Protein 3RCM (pdb70)

Organism: Pseudomonas putida (strain ATCC 47054 / DSM 6125 / CFBP 8728 / NCIMB 11950 / KT2440) (NCBI:txid160488)

Sequence (276 aa):
QLIDIGVNLTNSSFHDQQAAIVERALEAGVTQLLTGTSLAVSEQALELCQQLDASGAHLFATAGVHPHDAKAWDTDSERQLRLLLSEPRVRAVGECGLDFNRDFSPRPLQEKALEAQLTLAAQLRLPVFLHERDASERLLAILKDYRDHLTGAVVHCFTGEREALFAYLDLDLHIGITGWICDERRGTHLHPLVGNIPEGRLLESDAPYLLPRSLRPKPKSGRNEPAFLPEVLREVALHRGESAEHTAAHTTATARDFFQLPAENHHHWSHPQFEK

Radius of gyration: 17.54 Å; Cα contacts (8 Å, |Δi|>4): 552; chains: 1; bounding box: 49×43×41 Å

InterPro domains:
  IPR001130 3'-5' ssDNA/RNA exonuclease TatD-like [PF01026] (4-263)
  IPR001130 3'-5' ssDNA/RNA exonuclease TatD-like [PIRSF005902] (1-264)
  IPR001130 3'-5' ssDNA/RNA exonuclease TatD-like [cd01310] (3-248)
  IPR018228 Deoxyribonuclease, TatD-related, conserved site [PS01090] (129-139)
  IPR032466 Metal-dependent hydrolase [SSF51556] (3-264)
  IPR050891 TatD-type Metallo-dependent Hydrolase [PTHR10060] (2-262)

Nearest PDB structures (foldseek):
  3rcm-assembly1_A  TM=1.004E+00  e=3.434E-54  Pseudomonas putida KT2440
  1xwy-assembly1_A  TM=9.661E-01  e=1.838E-31  Escherichia coli
  1j6o-assembly1_A  TM=9.302E-01  e=8.709E-22  Thermotoga maritima
  2gzx-assembly2_B  TM=9.259E-01  e=1.975E-21  Staphylococcus aureus subsp. aureus MW2
  1yix-assembly2_B  TM=9.088E-01  e=1.116E-19  Escherichia coli K-12

B-factor: mean 18.73, std 10.63, range [5.98, 75.02]

Secondary structure (DSSP, 8-state):
-B--S-B-TT-GGGTT-HHHHHHHHHHTTB---BPP-SHHHHHHHHHHHHHH-TTSSS--EEE---GGGGGG--TTHHHHHHHHHTSTTEEEEEEEEEETTT-SS-HHHHHHHHHHHHHHHHHHT--EEEEEES-HHHHHHHHHTTGGG-S-EEE-S----HHHHHHHHHTT-EE---GGGG-TTT-GGGHHHHTTSPTT------TTS---TT-SSPPTT----GGGHHHHHHHHHHHHTS-HHHHHHHHHHHHHHHTTPPPP---STT--TT--

Foldseek 3Di:
DFEAAEECLVDCLCVPLSLLLQVLLVVLPNQAEHEAAALVSQVVQVVVCVVRPVVLAHYAYAHAHALLRLQVDDDCNLVSRLVSCPPPRHQEHDPAEDAPPPCSDPRVSSLVRRLSSLVSQLVVQGEYEYEDHPCLPVRLVSCVVRLVRHPAYEHAQDQDADVSVVSCVVSVHAYEHELCCLDPPRNVRCLLPLLVHDQLRYYHHNWQPNANPPDPPQQPSSGDGSSSRLVVLVSSCVSNVHDSVVSRVRNRVSVCVNRVHDDDDDDDVSDDPNDD

Solvent-accessible surface area: 12052 Å² total

CATH classification: 3.20.20.140

Structure (mmCIF, N/CA/C/O backbone):
data_3RCM
#
_entry.id   3RCM
#
_cell.length_a   51.007
_cell.length_b   62.643
_cell.length_c   88.570
_cell.angle_alpha   90.00
_cell.angle_beta   90.00
_cell.angle_gamma   90.00
#
_symmetry.space_group_name_H-M   'P 21 21 21'
#
loop_
_entity.id
_entity.type
_entity.pdbx_description
1 polymer 'TatD family hydrolase'
2 non-polymer 'ZINC ION'
3 non-polymer 'CITRIC ACID'
4 non-polymer 'ACETATE ION'
5 water water
#
loop_
_atom_site.group_PDB
_atom_site.id
_atom_site.type_symbol
_atom_site.label_atom_id
_atom_site.label_alt_id
_atom_site.label_comp_id
_atom_site.label_asym_id
_atom_site.label_entity_id
_atom_site.label_seq_id
_atom_site.pdbx_PDB_ins_code
_atom_site.Cartn_x
_atom_site.Cartn_y
_atom_site.Cartn_z
_atom_site.occupancy
_atom_site.B_iso_or_equiv
_atom_site.auth_seq_id
_atom_site.auth_comp_id
_atom_site.auth_asym_id
_atom_site.auth_atom_id
_atom_site.pdbx_PDB_model_num
ATOM 9 N N . GLN A 1 2 ? 24.522 25.286 53.182 1.00 26.41 2 GLN A N 1
ATOM 10 C CA . GLN A 1 2 ? 24.033 26.625 52.925 1.00 22.82 2 GLN A CA 1
ATOM 11 C C . GLN A 1 2 ? 23.362 27.231 54.143 1.00 18.31 2 GLN A C 1
ATOM 12 O O . GLN A 1 2 ? 22.705 26.555 54.924 1.00 16.42 2 GLN A O 1
ATOM 18 N N . LEU A 1 3 ? 23.521 28.535 54.249 1.00 14.22 3 LEU A N 1
ATOM 19 C CA . LEU A 1 3 ? 22.984 29.319 55.322 1.00 11.93 3 LEU A CA 1
ATOM 20 C C . LEU A 1 3 ? 22.310 30.475 54.664 1.00 9.72 3 LEU A C 1
ATOM 21 O O . LEU A 1 3 ? 22.649 30.851 53.541 1.00 10.35 3 LEU A O 1
ATOM 26 N N . ILE A 1 4 ? 21.371 31.065 55.385 1.00 9.04 4 ILE A N 1
ATOM 27 C CA . ILE A 1 4 ? 20.704 32.275 54.935 1.00 8.38 4 ILE A CA 1
ATOM 28 C C . ILE A 1 4 ? 20.806 33.251 56.106 1.00 9.39 4 ILE A C 1
ATOM 29 O O . ILE A 1 4 ? 20.560 32.875 57.262 1.00 8.26 4 ILE A O 1
ATOM 34 N N . ASP A 1 5 ? 21.306 34.451 55.815 1.00 10.22 5 ASP A N 1
ATOM 35 C CA . ASP A 1 5 ? 21.482 35.470 56.826 1.00 11.22 5 ASP A CA 1
ATOM 36 C C . ASP A 1 5 ? 20.250 36.388 56.719 1.00 10.99 5 ASP A C 1
ATOM 37 O O . ASP A 1 5 ? 20.087 37.108 55.727 1.00 11.36 5 ASP A O 1
ATOM 42 N N . ILE A 1 6 ? 19.347 36.305 57.689 1.00 8.88 6 ILE A N 1
ATOM 43 C CA . ILE A 1 6 ? 18.081 37.040 57.591 1.00 9.27 6 ILE A CA 1
ATOM 44 C C . ILE A 1 6 ? 18.156 38.534 57.951 1.00 10.39 6 ILE A C 1
ATOM 45 O O . ILE A 1 6 ? 17.168 39.250 57.858 1.00 8.56 6 ILE A O 1
ATOM 50 N N . GLY A 1 7 ? 19.330 39.017 58.316 1.00 10.09 7 GLY A N 1
ATOM 51 C CA . GLY A 1 7 ? 19.414 40.447 58.616 1.00 11.64 7 GLY A CA 1
ATOM 52 C C . GLY A 1 7 ? 20.819 40.970 58.487 1.00 10.88 7 GLY A C 1
ATOM 53 O O . GLY A 1 7 ? 21.635 40.771 59.377 1.00 13.97 7 GLY A O 1
ATOM 54 N N . VAL A 1 8 ? 21.101 41.585 57.353 1.00 10.27 8 VAL A N 1
ATOM 55 C CA . VAL A 1 8 ? 22.388 42.222 57.069 1.00 9.53 8 VAL A CA 1
ATOM 56 C C . VAL A 1 8 ? 22.190 43.696 56.848 1.00 9.23 8 VAL A C 1
ATOM 57 O O . VAL A 1 8 ? 21.386 44.099 55.985 1.00 10.22 8 VAL A O 1
ATOM 61 N N . ASN A 1 9 ? 22.861 44.522 57.646 1.00 7.33 9 ASN A N 1
ATOM 62 C CA . ASN A 1 9 ? 22.759 45.973 57.427 1.00 8.62 9 ASN A CA 1
ATOM 63 C C . ASN A 1 9 ? 23.818 46.429 56.443 1.00 9.09 9 ASN A C 1
ATOM 64 O O . ASN A 1 9 ? 24.698 47.253 56.760 1.00 6.82 9 ASN A O 1
ATOM 69 N N . LEU A 1 10 ? 23.649 45.968 55.216 1.00 8.85 10 LEU A N 1
ATOM 70 C CA . LEU A 1 10 ? 24.708 46.026 54.213 1.00 10.10 10 LEU A CA 1
ATOM 71 C C . LEU A 1 10 ? 24.910 47.450 53.642 1.00 10.40 10 LEU A C 1
ATOM 72 O O . LEU A 1 10 ? 25.988 47.769 53.133 1.00 10.58 10 LEU A O 1
ATOM 77 N N . THR A 1 11 ? 23.921 48.328 53.820 1.00 7.53 11 THR A N 1
ATOM 78 C CA . THR A 1 11 ? 24.062 49.712 53.418 1.00 10.69 11 THR A CA 1
ATOM 79 C C . THR A 1 11 ? 24.877 50.527 54.430 1.00 10.98 11 THR A C 1
ATOM 80 O O . THR A 1 11 ? 25.099 51.717 54.224 1.00 9.79 11 THR A O 1
ATOM 84 N N . ASN A 1 12 ? 25.214 49.943 55.579 1.00 9.30 12 ASN A N 1
ATOM 85 C CA . ASN A 1 12 ? 25.968 50.704 56.585 1.00 10.30 12 ASN A CA 1
ATOM 86 C C . ASN A 1 12 ? 27.223 51.423 56.043 1.00 9.69 12 ASN A C 1
ATOM 87 O O . ASN A 1 12 ? 28.069 50.813 55.370 1.00 10.06 12 ASN A O 1
ATOM 92 N N . SER A 1 13 ? 27.403 52.677 56.438 1.00 9.90 13 SER A N 1
ATOM 93 C CA . SER A 1 13 ? 28.537 53.511 55.968 1.00 11.33 13 SER A CA 1
ATOM 94 C C . SER A 1 13 ? 29.831 52.862 56.351 1.00 11.38 13 SER A C 1
ATOM 95 O O . SER A 1 13 ? 30.847 53.032 55.669 1.00 12.19 13 SER A O 1
ATOM 98 N N . SER A 1 14 ? 29.795 52.090 57.425 1.00 11.03 14 SER A N 1
ATOM 99 C CA . SER A 1 14 ? 31.036 51.559 57.965 1.00 13.61 14 SER A CA 1
ATOM 100 C C . SER A 1 14 ? 31.679 50.551 57.021 1.00 15.00 14 SER A C 1
ATOM 101 O O . SER A 1 14 ? 32.882 50.304 57.127 1.00 16.63 14 SER A O 1
ATOM 104 N N . PHE A 1 15 ? 30.906 50.039 56.051 1.00 15.07 15 PHE A N 1
ATOM 105 C CA . PHE A 1 15 ? 31.444 49.133 55.041 1.00 14.02 15 PHE A CA 1
ATOM 106 C C . PHE A 1 15 ? 32.218 49.827 53.915 1.00 17.67 15 PHE A C 1
ATOM 107 O O . PHE A 1 15 ? 32.866 49.168 53.083 1.00 17.43 15 PHE A O 1
ATOM 115 N N . HIS A 1 16 ? 32.137 51.152 53.912 1.00 19.74 16 HIS A N 1
ATOM 116 C CA . HIS A 1 16 ? 32.776 52.017 52.926 1.00 21.92 16 HIS A CA 1
ATOM 117 C C . HIS A 1 16 ? 32.768 51.529 51.509 1.00 21.91 16 HIS A C 1
ATOM 118 O O . HIS A 1 16 ? 33.823 51.415 50.864 1.00 20.88 16 HIS A O 1
ATOM 125 N N . ASP A 1 17 ? 31.553 51.230 51.048 1.00 21.55 17 ASP A N 1
ATOM 126 C CA . ASP A 1 17 ? 31.277 50.865 49.658 1.00 22.05 17 ASP A CA 1
ATOM 127 C C . ASP A 1 17 ? 31.900 49.559 49.213 1.00 19.91 17 ASP A C 1
ATOM 128 O O . ASP A 1 17 ? 32.008 49.303 48.019 1.00 19.44 17 ASP A O 1
ATOM 133 N N . GLN A 1 18 ? 32.308 48.731 50.166 1.00 18.29 18 GLN A N 1
ATOM 134 C CA . GLN A 1 18 ? 32.909 47.449 49.841 1.00 17.57 18 GLN A CA 1
ATOM 135 C C . GLN A 1 18 ? 31.881 46.308 49.858 1.00 14.96 18 GLN A C 1
ATOM 136 O O . GLN A 1 18 ? 32.253 45.166 50.056 1.00 11.11 18 GLN A O 1
ATOM 142 N N . GLN A 1 19 ? 30.629 46.595 49.498 1.00 12.68 19 GLN A N 1
ATOM 143 C CA . GLN A 1 19 ? 29.563 45.599 49.642 1.00 12.33 19 GLN A CA 1
ATOM 144 C C . GLN A 1 19 ? 29.796 44.430 48.717 1.00 11.97 19 GLN A C 1
ATOM 145 O O . GLN A 1 19 ? 29.501 43.281 49.046 1.00 10.69 19 GLN A O 1
ATOM 151 N N . ALA A 1 20 ? 30.402 44.709 47.570 1.00 13.51 20 ALA A N 1
ATOM 152 C CA . ALA A 1 20 ? 30.587 43.667 46.588 1.00 13.82 20 ALA A CA 1
ATOM 153 C C . ALA A 1 20 ? 31.470 42.565 47.151 1.00 13.76 20 ALA A C 1
ATOM 154 O O . ALA A 1 20 ? 31.155 41.388 47.033 1.00 15.25 20 ALA A O 1
ATOM 156 N N . ALA A 1 21 ? 32.585 42.946 47.761 1.00 14.14 21 ALA A N 1
ATOM 157 C CA . ALA A 1 21 ? 33.502 41.976 48.357 1.00 11.53 21 ALA A CA 1
ATOM 158 C C . ALA A 1 21 ? 32.831 41.230 49.530 1.00 11.39 21 ALA A C 1
ATOM 159 O O . ALA A 1 21 ? 33.051 40.029 49.748 1.00 11.00 21 ALA A O 1
ATOM 161 N N . ILE A 1 22 ? 32.100 41.977 50.347 1.00 10.22 22 ILE A N 1
ATOM 162 C CA . ILE A 1 22 ? 31.380 41.395 51.458 1.00 10.85 22 ILE A CA 1
ATOM 163 C C . ILE A 1 22 ? 30.422 40.292 50.994 1.00 11.00 22 ILE A C 1
ATOM 164 O O . ILE A 1 22 ? 30.413 39.203 51.547 1.00 12.47 22 ILE A O 1
ATOM 169 N N . VAL A 1 23 ? 29.639 40.589 49.964 1.00 11.48 23 VAL A N 1
ATOM 170 C CA . VAL A 1 23 ? 28.773 39.610 49.320 1.00 11.20 23 VAL A CA 1
ATOM 171 C C . VAL A 1 23 ? 29.551 38.429 48.746 1.00 13.16 23 VAL A C 1
ATOM 172 O O . VAL A 1 23 ? 29.187 37.284 48.967 1.00 13.55 23 VAL A O 1
ATOM 176 N N . GLU A 1 24 ? 30.650 38.692 48.042 1.00 14.34 24 GLU A N 1
ATOM 177 C CA . GLU A 1 24 ? 31.475 37.577 47.553 1.00 15.91 24 GLU A CA 1
ATOM 178 C C . GLU A 1 24 ? 32.029 36.657 48.659 1.00 14.51 24 GLU A C 1
ATOM 179 O O . GLU A 1 24 ? 32.022 35.426 48.529 1.00 13.22 24 GLU A O 1
ATOM 185 N N . ARG A 1 25 ? 32.547 37.239 49.728 1.00 12.53 25 ARG A N 1
ATOM 186 C CA . ARG A 1 25 ? 33.024 36.417 50.841 1.00 13.33 25 ARG A CA 1
ATOM 187 C C . ARG A 1 25 ? 31.882 35.598 51.466 1.00 12.07 25 ARG A C 1
ATOM 188 O O . ARG A 1 25 ? 32.082 34.425 51.778 1.00 10.95 25 ARG A O 1
ATOM 196 N N . ALA A 1 26 ? 30.691 36.201 51.625 1.00 12.04 26 ALA A N 1
ATOM 197 C CA . ALA A 1 26 ? 29.506 35.484 52.152 1.00 11.53 26 ALA A CA 1
ATOM 198 C C . ALA A 1 26 ? 29.165 34.251 51.306 1.00 12.72 26 ALA A C 1
ATOM 199 O O . ALA A 1 26 ? 29.034 33.164 51.842 1.00 12.14 26 ALA A O 1
ATOM 201 N N . LEU A 1 27 ? 29.025 34.438 49.985 1.00 14.48 27 LEU A N 1
ATOM 202 C CA . LEU A 1 27 ? 28.666 33.348 49.063 1.00 16.07 27 LEU A CA 1
ATOM 203 C C . LEU A 1 27 ? 29.696 32.245 49.125 1.00 17.18 27 LEU A C 1
ATOM 204 O O . LEU A 1 27 ? 29.335 31.081 49.237 1.00 15.84 27 LEU A O 1
ATOM 209 N N . GLU A 1 28 ? 30.978 32.630 49.109 1.00 18.38 28 GLU A N 1
ATOM 210 C CA . GLU A 1 28 ? 32.076 31.667 49.195 1.00 20.72 28 GLU A CA 1
ATOM 211 C C . GLU A 1 28 ? 32.003 30.872 50.481 1.00 19.66 28 GLU A C 1
ATOM 212 O O . GLU A 1 28 ? 32.355 29.702 50.506 1.00 20.04 28 GLU A O 1
ATOM 218 N N . ALA A 1 29 ? 31.498 31.485 51.547 1.00 17.34 29 ALA A N 1
ATOM 219 C CA . ALA A 1 29 ? 31.392 30.763 52.810 1.00 16.14 29 ALA A CA 1
ATOM 220 C C . ALA A 1 29 ? 30.102 29.947 52.891 1.00 16.84 29 ALA A C 1
ATOM 221 O O . ALA A 1 29 ? 29.819 29.313 53.917 1.00 17.84 29 ALA A O 1
ATOM 223 N N . GLY A 1 30 ? 29.314 29.979 51.817 1.00 15.41 30 GLY A N 1
ATOM 224 C CA . GLY A 1 30 ? 28.054 29.238 51.748 1.00 14.68 30 GLY A CA 1
ATOM 225 C C . GLY A 1 30 ? 26.820 29.933 52.315 1.00 13.51 30 GLY A C 1
ATOM 226 O O . GLY A 1 30 ? 25.784 29.294 52.517 1.00 14.49 30 GLY A O 1
ATOM 227 N N . VAL A 1 31 ? 26.925 31.230 52.596 1.00 11.44 31 VAL A N 1
ATOM 228 C CA . VAL A 1 31 ? 25.745 32.029 52.943 1.00 11.42 31 VAL A CA 1
ATOM 229 C C . VAL A 1 31 ? 25.153 32.513 51.611 1.00 15.37 31 VAL A C 1
ATOM 230 O O . VAL A 1 31 ? 25.602 33.517 51.034 1.00 16.53 31 VAL A O 1
ATOM 234 N N . THR A 1 32 ? 24.183 31.767 51.095 1.00 14.84 32 THR A N 1
ATOM 235 C CA . THR A 1 32 ? 23.848 31.896 49.680 1.00 18.93 32 THR A CA 1
ATOM 236 C C . THR A 1 32 ? 22.732 32.896 49.450 1.00 16.35 32 THR A C 1
ATOM 237 O O . THR A 1 32 ? 22.559 33.390 48.337 1.00 17.60 32 THR A O 1
ATOM 241 N N . GLN A 1 33 ? 21.984 33.201 50.501 1.00 14.62 33 GLN A N 1
ATOM 242 C CA . GLN A 1 33 ? 20.997 34.254 50.405 1.00 13.63 33 GLN A CA 1
ATOM 243 C C . GLN A 1 33 ? 21.057 35.135 51.637 1.00 12.23 33 GLN A C 1
ATOM 244 O O . GLN A 1 33 ? 21.460 34.691 52.719 1.00 11.49 33 GLN A O 1
ATOM 258 N N . LEU A 1 35 ? 19.057 38.725 53.563 1.00 11.00 35 LEU A N 1
ATOM 259 C CA . LEU A 1 35 ? 18.063 39.771 53.627 1.00 11.26 35 LEU A CA 1
ATOM 260 C C . LEU A 1 35 ? 18.742 41.074 54.060 1.00 10.73 35 LEU A C 1
ATOM 261 O O . LEU A 1 35 ? 19.376 41.133 55.123 1.00 12.58 35 LEU A O 1
ATOM 266 N N . LEU A 1 36 ? 18.703 42.076 53.192 1.00 9.04 36 LEU A N 1
ATOM 267 C CA . LEU A 1 36 ? 19.247 43.394 53.542 1.00 10.64 36 LEU A CA 1
ATOM 268 C C . LEU A 1 36 ? 18.210 44.239 54.280 1.00 10.92 36 LEU A C 1
ATOM 269 O O . LEU A 1 36 ? 17.162 44.576 53.736 1.00 11.52 36 LEU A O 1
ATOM 274 N N . THR A 1 37 ? 18.531 44.633 55.499 1.00 11.00 37 THR A N 1
ATOM 275 C CA . THR A 1 37 ? 17.535 45.176 56.409 1.00 11.76 37 THR A CA 1
ATOM 276 C C . THR A 1 37 ? 17.325 46.659 56.109 1.00 11.94 37 THR A C 1
ATOM 277 O O . THR A 1 37 ? 18.294 47.428 56.056 1.00 11.04 37 THR A O 1
ATOM 281 N N . GLY A 1 38 ? 16.069 47.068 55.913 1.00 11.17 38 GLY A N 1
ATOM 282 C CA . GLY A 1 38 ? 15.750 48.504 55.872 1.00 10.93 38 GLY A CA 1
ATOM 283 C C . GLY A 1 38 ? 15.479 49.013 57.264 1.00 11.90 38 GLY A C 1
ATOM 284 O O . GLY A 1 38 ? 14.831 48.339 58.042 1.00 12.01 38 GLY A O 1
ATOM 285 N N . THR A 1 39 ? 15.968 50.200 57.606 1.00 12.42 39 THR A N 1
ATOM 286 C CA . THR A 1 39 ? 15.671 50.752 58.932 1.00 12.93 39 THR A CA 1
ATOM 287 C C . THR A 1 39 ? 14.953 52.111 58.901 1.00 12.68 39 THR A C 1
ATOM 288 O O . THR A 1 39 ? 14.600 52.655 59.950 1.00 12.34 39 THR A O 1
ATOM 292 N N . SER A 1 40 ? 14.860 52.708 57.708 1.00 11.55 40 SER A N 1
ATOM 293 C CA . SER A 1 40 ? 14.121 53.933 57.498 1.00 11.08 40 SER A CA 1
ATOM 294 C C . SER A 1 40 ? 13.704 53.858 56.019 1.00 10.10 40 SER A C 1
ATOM 295 O O . SER A 1 40 ? 14.086 52.935 55.327 1.00 9.06 40 SER A O 1
ATOM 298 N N . LEU A 1 41 ? 12.857 54.777 55.555 1.00 9.79 41 LEU A N 1
ATOM 299 C CA . LEU A 1 41 ? 12.477 54.799 54.155 1.00 10.04 41 LEU A CA 1
ATOM 300 C C . LEU A 1 41 ? 13.716 54.935 53.279 1.00 10.69 41 LEU A C 1
ATOM 301 O O . LEU A 1 41 ? 13.812 54.258 52.282 1.00 10.30 41 LEU A O 1
ATOM 306 N N . ALA A 1 42 ? 14.633 55.840 53.644 1.00 10.67 42 ALA A N 1
ATOM 307 C CA . ALA A 1 42 ? 15.864 56.068 52.870 1.00 11.71 42 ALA A CA 1
ATOM 308 C C . ALA A 1 42 ? 16.762 54.823 52.864 1.00 11.08 42 ALA A C 1
ATOM 309 O O . ALA A 1 42 ? 17.323 54.457 51.833 1.00 9.91 42 ALA A O 1
ATOM 311 N N . VAL A 1 43 ? 16.911 54.175 54.016 1.00 8.95 43 VAL A N 1
ATOM 312 C CA . VAL A 1 43 ? 17.831 53.050 54.075 1.00 9.55 43 VAL A CA 1
ATOM 313 C C . VAL A 1 43 ? 17.169 51.848 53.409 1.00 8.77 43 VAL A C 1
ATOM 314 O O . VAL A 1 43 ? 17.849 51.028 52.802 1.00 9.51 43 VAL A O 1
ATOM 318 N N . SER A 1 44 ? 15.837 51.752 53.491 1.00 8.54 44 SER A N 1
ATOM 319 C CA . SER A 1 44 ? 15.131 50.687 52.747 1.00 7.69 44 SER A CA 1
ATOM 320 C C . SER A 1 44 ? 15.310 50.841 51.246 1.00 8.30 44 SER A C 1
ATOM 321 O O . SER A 1 44 ? 15.534 49.854 50.532 1.00 9.29 44 SER A O 1
ATOM 324 N N . GLU A 1 45 ? 15.170 52.060 50.744 1.00 8.18 45 GLU A N 1
ATOM 325 C CA . GLU A 1 45 ? 15.457 52.338 49.311 1.00 10.89 45 GLU A CA 1
ATOM 326 C C . GLU A 1 45 ? 16.887 51.917 48.925 1.00 10.34 45 GLU A C 1
ATOM 327 O O . GLU A 1 45 ? 17.089 51.289 47.910 1.00 10.86 45 GLU A O 1
ATOM 333 N N . GLN A 1 46 ? 17.875 52.283 49.738 1.00 10.82 46 GLN A N 1
ATOM 334 C CA . GLN A 1 46 ? 19.268 51.956 49.435 1.00 10.95 46 GLN A CA 1
ATOM 335 C C . GLN A 1 46 ? 19.478 50.456 49.476 1.00 10.70 46 GLN A C 1
ATOM 336 O O . GLN A 1 46 ? 20.281 49.930 48.711 1.00 10.52 46 GLN A O 1
ATOM 342 N N . ALA A 1 47 ? 18.803 49.767 50.403 1.00 10.12 47 ALA A N 1
ATOM 343 C CA . ALA A 1 47 ? 18.904 48.288 50.477 1.00 8.59 47 ALA A CA 1
ATOM 344 C C . ALA A 1 47 ? 18.382 47.621 49.201 1.00 8.72 47 ALA A C 1
ATOM 345 O O . ALA A 1 47 ? 18.988 46.698 48.644 1.00 8.85 47 ALA A O 1
ATOM 347 N N . LEU A 1 48 ? 17.236 48.063 48.743 1.00 8.32 48 LEU A N 1
ATOM 348 C CA . LEU A 1 48 ? 16.730 47.612 47.479 1.00 8.38 48 LEU A CA 1
ATOM 349 C C . LEU A 1 48 ? 17.722 47.906 46.336 1.00 11.51 48 LEU A C 1
ATOM 350 O O . LEU A 1 48 ? 18.022 47.020 45.562 1.00 11.16 48 LEU A O 1
ATOM 355 N N . GLU A 1 49 ? 18.180 49.156 46.204 1.00 13.16 49 GLU A N 1
ATOM 356 C CA . GLU A 1 49 ? 19.168 49.537 45.180 1.00 15.56 49 GLU A CA 1
ATOM 357 C C . GLU A 1 49 ? 20.436 48.670 45.206 1.00 14.32 49 GLU A C 1
ATOM 358 O O . GLU A 1 49 ? 20.980 48.294 44.156 1.00 12.62 49 GLU A O 1
ATOM 364 N N . LEU A 1 50 ? 20.867 48.284 46.401 1.00 13.03 50 LEU A N 1
ATOM 365 C CA . LEU A 1 50 ? 21.998 47.357 46.508 1.00 12.00 50 LEU A CA 1
ATOM 366 C C . LEU A 1 50 ? 21.682 45.992 45.954 1.00 12.01 50 LEU A C 1
ATOM 367 O O . LEU A 1 50 ? 22.517 45.402 45.270 1.00 12.13 50 LEU A O 1
ATOM 372 N N . CYS A 1 51 ? 20.517 45.435 46.275 1.00 11.89 51 CYS A N 1
ATOM 373 C CA . CYS A 1 51 ? 20.094 44.163 45.660 1.00 13.56 51 CYS A CA 1
ATOM 374 C C . CYS A 1 51 ? 20.139 44.273 44.138 1.00 15.69 51 CYS A C 1
ATOM 375 O O . CYS A 1 51 ? 20.673 43.402 43.449 1.00 15.83 51 CYS A O 1
ATOM 378 N N . GLN A 1 52 ? 19.547 45.334 43.615 1.00 17.05 52 GLN A N 1
ATOM 379 C CA . GLN A 1 52 ? 19.584 45.561 42.166 1.00 19.87 52 GLN A CA 1
ATOM 380 C C . GLN A 1 52 ? 21.004 45.738 41.596 1.00 19.50 52 GLN A C 1
ATOM 381 O O . GLN A 1 52 ? 21.317 45.180 40.558 1.00 19.72 52 GLN A O 1
ATOM 387 N N . GLN A 1 53 ? 21.861 46.483 42.292 1.00 19.51 53 GLN A N 1
ATOM 388 C CA . GLN A 1 53 ? 23.195 46.799 41.768 1.00 20.62 53 GLN A CA 1
ATOM 389 C C . GLN A 1 53 ? 24.085 45.541 41.740 1.00 20.78 53 GLN A C 1
ATOM 390 O O . GLN A 1 53 ? 24.706 45.222 40.699 1.00 18.98 53 GLN A O 1
ATOM 396 N N . LEU A 1 54 ? 24.006 44.737 42.809 1.00 17.41 54 LEU A N 1
ATOM 397 C CA . LEU A 1 54 ? 24.908 43.584 42.999 1.00 16.65 54 LEU A CA 1
ATOM 398 C C . LEU A 1 54 ? 24.413 42.223 42.496 1.00 16.76 54 LEU A C 1
ATOM 399 O O . LEU A 1 54 ? 25.212 41.326 42.281 1.00 18.35 54 LEU A O 1
ATOM 404 N N . ASP A 1 55 ? 23.109 42.057 42.316 1.00 17.14 55 ASP A N 1
ATOM 405 C CA . ASP A 1 55 ? 22.531 40.744 42.067 1.00 17.97 55 ASP A CA 1
ATOM 406 C C . ASP A 1 55 ? 21.364 40.858 41.077 1.00 19.29 55 ASP A C 1
ATOM 407 O O . ASP A 1 55 ? 20.202 40.850 41.469 1.00 17.31 55 ASP A O 1
ATOM 412 N N . ALA A 1 56 ? 21.682 40.961 39.788 1.00 21.56 56 ALA A N 1
ATOM 413 C CA . ALA A 1 56 ? 20.663 41.132 38.756 1.00 22.84 56 ALA A CA 1
ATOM 414 C C . ALA A 1 56 ? 19.658 39.996 38.680 1.00 24.13 56 ALA A C 1
ATOM 415 O O . ALA A 1 56 ? 18.480 40.246 38.463 1.00 24.18 56 ALA A O 1
ATOM 417 N N . SER A 1 57 ? 20.092 38.757 38.882 1.00 25.13 57 SER A N 1
ATOM 418 C CA . SER A 1 57 ? 19.171 37.634 38.701 1.00 27.82 57 SER A CA 1
ATOM 419 C C . SER A 1 57 ? 18.127 37.489 39.828 1.00 27.63 57 SER A C 1
ATOM 420 O O . SER A 1 57 ? 17.086 36.880 39.636 1.00 28.03 57 SER A O 1
ATOM 423 N N . GLY A 1 58 ? 18.406 38.034 41.003 1.00 26.51 58 GLY A N 1
ATOM 424 C CA . GLY A 1 58 ? 17.469 37.910 42.112 1.00 26.37 58 GLY A CA 1
ATOM 425 C C . GLY A 1 58 ? 17.587 36.567 42.797 1.00 24.96 58 GLY A C 1
ATOM 426 O O . GLY A 1 58 ? 16.649 36.097 43.423 1.00 27.69 58 GLY A O 1
ATOM 427 N N . ALA A 1 59 ? 18.757 35.955 42.713 1.00 23.99 59 ALA A N 1
ATOM 428 C CA . ALA A 1 59 ? 18.981 34.667 43.358 1.00 22.86 59 ALA A CA 1
ATOM 429 C C . ALA A 1 59 ? 19.434 34.798 44.824 1.00 21.58 59 ALA A C 1
ATOM 430 O O . ALA A 1 59 ? 19.162 33.895 45.640 1.00 21.41 59 ALA A O 1
ATOM 432 N N . HIS A 1 60 ? 20.136 35.883 45.150 1.00 17.65 60 HIS A N 1
ATOM 433 C CA . HIS A 1 60 ? 20.876 35.939 46.418 1.00 16.63 60 HIS A CA 1
ATOM 434 C C . HIS A 1 60 ? 20.409 37.041 47.384 1.00 14.67 60 HIS A C 1
ATOM 435 O O . HIS A 1 60 ? 20.389 36.821 48.593 1.00 15.61 60 HIS A O 1
ATOM 442 N N . LEU A 1 61 ? 20.166 38.254 46.873 1.00 11.43 61 LEU A N 1
ATOM 443 C CA . LEU A 1 61 ? 19.965 39.446 47.736 1.00 11.05 61 LEU A CA 1
ATOM 444 C C . LEU A 1 61 ? 18.505 39.874 47.704 1.00 10.99 61 LEU A C 1
ATOM 445 O O . LEU A 1 61 ? 17.936 40.061 46.615 1.00 9.87 61 LEU A O 1
ATOM 450 N N . PHE A 1 62 ? 17.895 39.970 48.882 1.00 9.25 62 PHE A N 1
ATOM 451 C CA . PHE A 1 62 ? 16.543 40.469 48.988 1.00 9.70 62 PHE A CA 1
ATOM 452 C C . PHE A 1 62 ? 16.524 41.539 50.056 1.00 9.80 62 PHE A C 1
ATOM 453 O O . PHE A 1 62 ? 17.526 41.721 50.765 1.00 10.76 62 PHE A O 1
ATOM 461 N N . ALA A 1 63 ? 15.423 42.289 50.147 1.00 8.95 63 ALA A N 1
ATOM 462 C CA . ALA A 1 63 ? 15.369 43.427 51.054 1.00 8.35 63 ALA A CA 1
ATOM 463 C C . ALA A 1 63 ? 14.180 43.348 51.990 1.00 7.99 63 ALA A C 1
ATOM 464 O O . ALA A 1 63 ? 13.246 42.583 51.735 1.00 9.36 63 ALA A O 1
ATOM 466 N N . THR A 1 64 ? 14.230 44.102 53.086 1.00 8.67 64 THR A N 1
ATOM 467 C CA . THR A 1 64 ? 13.026 44.438 53.871 1.00 10.88 64 THR A CA 1
ATOM 468 C C . THR A 1 64 ? 12.835 45.945 53.767 1.00 11.81 64 THR A C 1
ATOM 469 O O . THR A 1 64 ? 13.810 46.699 53.573 1.00 12.21 64 THR A O 1
ATOM 473 N N . ALA A 1 65 ? 11.602 46.410 53.978 1.00 10.45 65 ALA A N 1
ATOM 474 C CA . ALA A 1 65 ? 11.367 47.846 53.994 1.00 10.32 65 ALA A CA 1
ATOM 475 C C . ALA A 1 65 ? 10.576 48.216 55.234 1.00 10.27 65 ALA A C 1
ATOM 476 O O . ALA A 1 65 ? 9.592 47.554 55.585 1.00 10.83 65 ALA A O 1
ATOM 478 N N . GLY A 1 66 ? 11.052 49.219 55.950 1.00 9.05 66 GLY A N 1
ATOM 479 C CA . GLY A 1 66 ? 10.346 49.618 57.154 1.00 8.42 66 GLY A CA 1
ATOM 480 C C . GLY A 1 66 ? 11.087 50.719 57.864 1.00 10.35 66 GLY A C 1
ATOM 481 O O . GLY A 1 66 ? 12.081 51.266 57.336 1.00 10.06 66 GLY A O 1
ATOM 482 N N . VAL A 1 67 ? 10.560 51.088 59.025 1.00 8.18 67 VAL A N 1
ATOM 483 C CA . VAL A 1 67 ? 11.139 52.145 59.839 1.00 8.37 67 VAL A CA 1
ATOM 484 C C . VAL A 1 67 ? 11.375 51.611 61.246 1.00 9.47 67 VAL A C 1
ATOM 485 O O . VAL A 1 67 ? 10.413 51.213 61.950 1.00 7.69 67 VAL A O 1
ATOM 489 N N . HIS A 1 68 ? 12.638 51.681 61.664 1.00 7.92 68 HIS A N 1
ATOM 490 C CA . HIS A 1 68 ? 13.114 51.122 62.929 1.00 9.44 68 HIS A CA 1
ATOM 491 C C . HIS A 1 68 ? 12.588 52.006 64.087 1.00 11.02 68 HIS A C 1
ATOM 492 O O . HIS A 1 68 ? 12.335 53.212 63.916 1.00 12.40 68 HIS A O 1
ATOM 499 N N . PRO A 1 69 ? 12.368 51.417 65.267 1.00 12.04 69 PRO A N 1
ATOM 500 C CA . PRO A 1 69 ? 11.888 52.272 66.370 1.00 12.70 69 PRO A CA 1
ATOM 501 C C . PRO A 1 69 ? 12.822 53.450 66.683 1.00 14.43 69 PRO A C 1
ATOM 502 O O . PRO A 1 69 ? 12.334 54.514 67.088 1.00 14.54 69 PRO A O 1
ATOM 506 N N . HIS A 1 70 ? 14.139 53.295 66.509 1.00 13.97 70 HIS A N 1
ATOM 507 C CA . HIS A 1 70 ? 15.048 54.465 66.753 1.00 15.40 70 HIS A CA 1
ATOM 508 C C . HIS A 1 70 ? 14.625 55.630 65.882 1.00 17.00 70 HIS A C 1
ATOM 509 O O . HIS A 1 70 ? 14.785 56.799 66.253 1.00 17.09 70 HIS A O 1
ATOM 516 N N . ASP A 1 71 ? 14.102 55.302 64.709 1.00 16.84 71 ASP A N 1
ATOM 517 C CA . ASP A 1 71 ? 13.767 56.306 63.715 1.00 18.87 71 ASP A CA 1
ATOM 518 C C . ASP A 1 71 ? 12.266 56.543 63.549 1.00 16.70 71 ASP A C 1
ATOM 519 O O . ASP A 1 71 ? 11.838 57.224 62.614 1.00 17.57 71 ASP A O 1
ATOM 524 N N . ALA A 1 72 ? 11.473 56.006 64.472 1.00 15.48 72 ALA A N 1
ATOM 525 C CA . ALA A 1 72 ? 10.009 56.147 64.444 1.00 15.30 72 ALA A CA 1
ATOM 526 C C . ALA A 1 72 ? 9.590 57.638 64.351 1.00 15.56 72 ALA A C 1
ATOM 527 O O . ALA A 1 72 ? 8.602 57.964 63.700 1.00 16.19 72 ALA A O 1
ATOM 529 N N . LYS A 1 73 ? 10.354 58.527 64.989 1.00 15.35 73 LYS A N 1
ATOM 530 C CA . LYS A 1 73 ? 10.028 59.972 65.026 1.00 16.62 73 LYS A CA 1
ATOM 531 C C . LYS A 1 73 ? 10.021 60.634 63.628 1.00 18.21 73 LYS A C 1
ATOM 532 O O . LYS A 1 73 ? 9.400 61.689 63.427 1.00 18.00 73 LYS A O 1
ATOM 538 N N . ALA A 1 74 ? 10.720 60.025 62.673 1.00 17.65 74 ALA A N 1
ATOM 539 C CA . ALA A 1 74 ? 10.684 60.497 61.293 1.00 19.82 74 ALA A CA 1
ATOM 540 C C . ALA A 1 74 ? 9.438 60.015 60.541 1.00 20.31 74 ALA A C 1
ATOM 541 O O . ALA A 1 74 ? 9.206 60.436 59.405 1.00 21.36 74 ALA A O 1
ATOM 543 N N . TRP A 1 75 ? 8.629 59.157 61.157 1.00 21.05 75 TRP A N 1
ATOM 544 C CA . TRP A 1 75 ? 7.395 58.689 60.495 1.00 23.05 75 TRP A CA 1
ATOM 545 C C . TRP A 1 75 ? 6.480 59.899 60.283 1.00 25.90 75 TRP A C 1
ATOM 546 O O . TRP A 1 75 ? 6.240 60.681 61.207 1.00 27.13 75 TRP A O 1
ATOM 557 N N . ASP A 1 76 ? 6.023 60.101 59.056 1.00 26.56 76 ASP A N 1
ATOM 558 C CA . ASP A 1 76 ? 5.239 61.290 58.762 1.00 27.91 76 ASP A CA 1
ATOM 559 C C . ASP A 1 76 ? 4.051 60.965 57.878 1.00 28.59 76 ASP A C 1
ATOM 560 O O . ASP A 1 76 ? 3.777 59.805 57.547 1.00 26.77 76 ASP A O 1
ATOM 565 N N . THR A 1 77 ? 3.374 62.023 57.460 1.00 29.74 77 THR A N 1
ATOM 566 C CA . THR A 1 77 ? 2.185 61.907 56.654 1.00 30.20 77 THR A CA 1
ATOM 567 C C . THR A 1 77 ? 2.377 61.148 55.300 1.00 29.02 77 THR A C 1
ATOM 568 O O . THR A 1 77 ? 1.507 60.394 54.879 1.00 29.81 77 THR A O 1
ATOM 572 N N . ASP A 1 78 ? 3.549 61.262 54.681 1.00 26.31 78 ASP A N 1
ATOM 573 C CA . ASP A 1 78 ? 3.822 60.539 53.439 1.00 25.37 78 ASP A CA 1
ATOM 574 C C . ASP A 1 78 ? 4.438 59.139 53.618 1.00 22.49 78 ASP A C 1
ATOM 575 O O . ASP A 1 78 ? 4.667 58.437 52.624 1.00 20.53 78 ASP A O 1
ATOM 580 N N . SER A 1 79 ? 4.725 58.747 54.859 1.00 18.00 79 SER A N 1
ATOM 581 C CA . SER A 1 79 ? 5.425 57.490 55.101 1.00 17.61 79 SER A CA 1
ATOM 582 C C . SER A 1 79 ? 4.623 56.255 54.670 1.00 16.80 79 SER A C 1
ATOM 583 O O . SER A 1 79 ? 5.193 55.333 54.050 1.00 14.42 79 SER A O 1
ATOM 586 N N . GLU A 1 80 ? 3.351 56.180 55.075 1.00 15.60 80 GLU A N 1
ATOM 587 C CA . GLU A 1 80 ? 2.540 55.007 54.771 1.00 17.95 80 GLU A CA 1
ATOM 588 C C . GLU A 1 80 ? 2.566 54.821 53.260 1.00 17.01 80 GLU A C 1
ATOM 589 O O . GLU A 1 80 ? 2.784 53.726 52.761 1.00 17.05 80 GLU A O 1
ATOM 595 N N . ARG A 1 81 ? 2.385 55.907 52.524 1.00 15.99 81 ARG A N 1
ATOM 596 C CA . ARG A 1 81 ? 2.202 55.777 51.078 1.00 17.30 81 ARG A CA 1
ATOM 597 C C . ARG A 1 81 ? 3.488 55.302 50.363 1.00 15.52 81 ARG A C 1
ATOM 598 O O . ARG A 1 81 ? 3.456 54.446 49.486 1.00 12.63 81 ARG A O 1
ATOM 606 N N . GLN A 1 82 ? 4.599 55.940 50.696 1.00 13.52 82 GLN A N 1
ATOM 607 C CA . GLN A 1 82 ? 5.894 55.545 50.169 1.00 14.58 82 GLN A CA 1
ATOM 608 C C . GLN A 1 82 ? 6.255 54.117 50.555 1.00 12.55 82 GLN A C 1
ATOM 609 O O . GLN A 1 82 ? 6.865 53.412 49.774 1.00 10.81 82 GLN A O 1
ATOM 615 N N . LEU A 1 83 ? 5.977 53.724 51.798 1.00 10.82 83 LEU A N 1
ATOM 616 C CA . LEU A 1 83 ? 6.350 52.385 52.220 1.00 10.28 83 LEU A CA 1
ATOM 617 C C . LEU A 1 83 ? 5.470 51.331 51.511 1.00 11.16 83 LEU A C 1
ATOM 618 O O . LEU A 1 83 ? 5.949 50.253 51.093 1.00 12.70 83 LEU A O 1
ATOM 623 N N . ARG A 1 84 ? 4.180 51.632 51.352 1.00 10.65 84 ARG A N 1
ATOM 624 C CA . ARG A 1 84 ? 3.315 50.719 50.647 1.00 9.87 84 ARG A CA 1
ATOM 625 C C . ARG A 1 84 ? 3.838 50.424 49.210 1.00 9.69 84 ARG A C 1
ATOM 626 O O . ARG A 1 84 ? 3.894 49.264 48.764 1.00 7.34 84 ARG A O 1
ATOM 634 N N . LEU A 1 85 ? 4.281 51.464 48.522 1.00 8.48 85 LEU A N 1
ATOM 635 C CA . LEU A 1 85 ? 4.913 51.319 47.206 1.00 9.87 85 LEU A CA 1
ATOM 636 C C . LEU A 1 85 ? 6.197 50.481 47.236 1.00 11.56 85 LEU A C 1
ATOM 637 O O . LEU A 1 85 ? 6.395 49.576 46.422 1.00 10.88 85 LEU A O 1
ATOM 642 N N . LEU A 1 86 ? 7.093 50.798 48.166 1.00 12.21 86 LEU A N 1
ATOM 643 C CA . LEU A 1 86 ? 8.348 50.056 48.277 1.00 13.07 86 LEU A CA 1
ATOM 644 C C . LEU A 1 86 ? 8.072 48.601 48.560 1.00 12.36 86 LEU A C 1
ATOM 645 O O . LEU A 1 86 ? 8.726 47.710 48.010 1.00 10.58 86 LEU A O 1
ATOM 650 N N . LEU A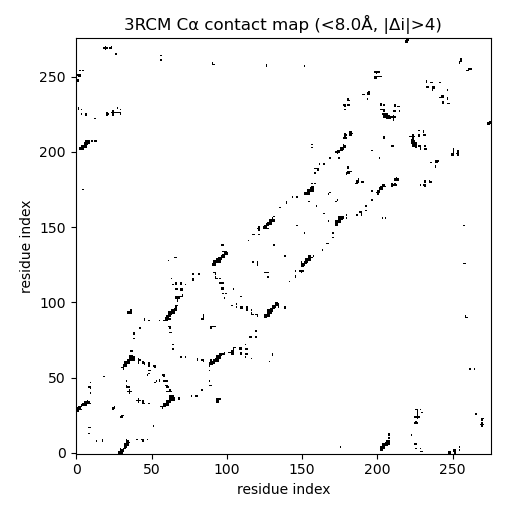 1 87 ? 7.112 48.357 49.452 1.00 12.29 87 LEU A N 1
ATOM 651 C CA . LEU A 1 87 ? 6.818 46.967 49.848 1.00 11.98 87 LEU A CA 1
ATOM 652 C C . LEU A 1 87 ? 6.328 46.122 48.710 1.00 13.62 87 LEU A C 1
ATOM 653 O O . LEU A 1 87 ? 6.443 44.898 48.766 1.00 12.29 87 LEU A O 1
ATOM 658 N N . SER A 1 88 ? 5.761 46.771 47.684 1.00 13.50 88 SER A N 1
ATOM 659 C CA . SER A 1 88 ? 5.189 46.050 46.548 1.00 14.69 88 SER A CA 1
ATOM 660 C C . SER A 1 88 ? 6.273 45.711 45.503 1.00 14.52 88 SER A C 1
ATOM 661 O O . SER A 1 88 ? 6.015 44.970 44.567 1.00 14.32 88 SER A O 1
ATOM 664 N N . GLU A 1 89 ? 7.496 46.209 45.683 1.00 12.71 89 GLU A N 1
ATOM 665 C CA . GLU A 1 89 ? 8.641 45.696 44.910 1.00 13.73 89 GLU A CA 1
ATOM 666 C C . GLU A 1 89 ? 8.880 44.194 45.135 1.00 12.10 89 GLU A C 1
ATOM 667 O O . GLU A 1 89 ? 8.883 43.721 46.288 1.00 12.33 89 GLU A O 1
ATOM 673 N N . PRO A 1 90 ? 9.113 43.428 44.058 1.00 12.76 90 PRO A N 1
ATOM 674 C CA . PRO A 1 90 ? 9.186 41.966 44.282 1.00 13.19 90 PRO A CA 1
ATOM 675 C C . PRO A 1 90 ? 10.389 41.489 45.082 1.00 12.55 90 PRO A C 1
ATOM 676 O O . PRO A 1 90 ? 10.329 40.428 45.689 1.00 12.37 90 PRO A O 1
ATOM 680 N N . ARG A 1 91 ? 11.433 42.302 45.148 1.00 12.24 91 ARG A N 1
ATOM 681 C CA . ARG A 1 91 ? 12.635 41.918 45.866 1.00 14.84 91 ARG A CA 1
ATOM 682 C C . ARG A 1 91 ? 12.486 42.225 47.338 1.00 12.98 91 ARG A C 1
ATOM 683 O O . ARG A 1 91 ? 13.312 41.791 48.145 1.00 14.16 91 ARG A O 1
ATOM 691 N N . VAL A 1 92 ? 11.481 43.039 47.679 1.00 11.71 92 VAL A N 1
ATOM 692 C CA . VAL A 1 92 ? 11.216 43.383 49.055 1.00 9.24 92 VAL A CA 1
ATOM 693 C C . VAL A 1 92 ? 10.322 42.295 49.657 1.00 10.95 92 VAL A C 1
ATOM 694 O O . VAL A 1 92 ? 9.245 42.069 49.156 1.00 10.54 92 VAL A O 1
ATOM 698 N N . ARG A 1 93 ? 10.771 41.622 50.726 1.00 9.58 93 ARG A N 1
ATOM 699 C CA . ARG A 1 93 ? 10.130 40.371 51.192 1.00 9.05 93 ARG A CA 1
ATOM 700 C C . ARG A 1 93 ? 9.493 40.466 52.537 1.00 8.43 93 ARG A C 1
ATOM 701 O O . ARG A 1 93 ? 8.824 39.514 52.985 1.00 8.34 93 ARG A O 1
ATOM 709 N N . ALA A 1 94 ? 9.763 41.556 53.242 1.00 8.25 94 ALA A N 1
ATOM 710 C CA . ALA A 1 94 ? 9.142 41.735 54.552 1.00 7.63 94 ALA A CA 1
ATOM 711 C C . ALA A 1 94 ? 9.031 43.200 54.966 1.00 8.92 94 ALA A C 1
ATOM 712 O O . ALA A 1 94 ? 9.685 44.078 54.413 1.00 9.71 94 ALA A O 1
ATOM 714 N N . VAL A 1 95 ? 8.167 43.446 55.943 1.00 8.03 95 VAL A N 1
ATOM 715 C CA . VAL A 1 95 ? 8.014 44.737 56.561 1.00 8.44 95 VAL A CA 1
ATOM 716 C C . VAL A 1 95 ? 8.925 44.778 57.782 1.00 8.29 95 VAL A C 1
ATOM 717 O O . VAL A 1 95 ? 8.811 43.940 58.704 1.00 9.60 95 VAL A O 1
ATOM 721 N N . GLY A 1 96 ? 9.810 45.761 57.818 1.00 8.19 96 GLY A N 1
ATOM 722 C CA . GLY A 1 96 ? 10.674 45.918 58.976 1.00 8.42 96 GLY A CA 1
ATOM 723 C C . GLY A 1 96 ? 12.004 46.379 58.430 1.00 10.84 96 GLY A C 1
ATOM 724 O O . GLY A 1 96 ? 12.144 46.538 57.217 1.00 9.95 96 GLY A O 1
ATOM 725 N N . GLU A 1 97 ? 12.978 46.600 59.305 1.00 9.20 97 GLU A N 1
ATOM 726 C CA . GLU A 1 97 ? 12.886 46.263 60.715 1.00 8.79 97 GLU A CA 1
ATOM 727 C C . GLU A 1 97 ? 12.037 47.288 61.432 1.00 10.09 97 GLU A C 1
ATOM 728 O O . GLU A 1 97 ? 12.276 48.509 61.298 1.00 9.70 97 GLU A O 1
ATOM 734 N N . CYS A 1 98 ? 11.060 46.809 62.207 1.00 8.95 98 CYS A N 1
ATOM 735 C CA . CYS A 1 98 ? 10.199 47.713 62.941 1.00 9.84 98 CYS A CA 1
ATOM 736 C C . CYS A 1 98 ? 9.987 47.120 64.343 1.00 11.51 98 CYS A C 1
ATOM 737 O O . CYS A 1 98 ? 10.343 45.968 64.580 1.00 12.73 98 CYS A O 1
ATOM 740 N N . GLY A 1 99 ? 9.521 47.915 65.308 1.00 10.79 99 GLY A N 1
ATOM 741 C CA . GLY A 1 99 ? 9.298 47.356 66.625 1.00 9.70 99 GLY A CA 1
ATOM 742 C C . GLY A 1 99 ? 9.422 48.414 67.694 1.00 11.71 99 GLY A C 1
ATOM 743 O O . GLY A 1 99 ? 9.014 49.561 67.480 1.00 10.91 99 GLY A O 1
ATOM 744 N N . LEU A 1 100 ? 10.039 48.046 68.817 1.00 12.09 100 LEU A N 1
ATOM 745 C CA . LEU A 1 100 ? 10.076 48.929 70.007 1.00 11.78 100 LEU A CA 1
ATOM 746 C C . LEU A 1 100 ? 11.449 48.795 70.649 1.00 13.66 100 LEU A C 1
ATOM 747 O O . LEU A 1 100 ? 11.985 47.705 70.738 1.00 12.75 100 LEU A O 1
ATOM 752 N N . ASP A 1 101 ? 12.035 49.922 71.036 1.00 14.38 101 ASP A N 1
ATOM 753 C CA . ASP A 1 101 ? 13.287 49.930 71.776 1.00 15.54 101 ASP A CA 1
ATOM 754 C C . ASP A 1 101 ? 13.166 50.994 72.873 1.00 17.17 101 ASP A C 1
ATOM 755 O O . ASP A 1 101 ? 13.246 52.194 72.608 1.00 16.60 101 ASP A O 1
ATOM 760 N N . PHE A 1 102 ? 12.802 50.522 74.062 1.00 18.35 102 PHE A N 1
ATOM 761 C CA . PHE A 1 102 ? 12.568 51.367 75.216 1.00 20.75 102 PHE A CA 1
ATOM 762 C C . PHE A 1 102 ? 13.836 51.466 76.062 1.00 21.70 102 PHE A C 1
ATOM 763 O O . PHE A 1 102 ? 13.833 52.094 77.118 1.00 22.15 102 PHE A O 1
ATOM 771 N N . ASN A 1 103 ? 14.888 50.775 75.634 1.00 23.66 103 ASN A N 1
ATOM 772 C CA . ASN A 1 103 ? 16.225 50.876 76.250 1.00 25.43 103 ASN A CA 1
ATOM 773 C C . ASN A 1 103 ? 16.900 52.186 75.765 1.00 24.76 103 ASN A C 1
ATOM 774 O O . ASN A 1 103 ? 17.181 53.086 76.556 1.00 26.05 103 ASN A O 1
ATOM 779 N N . ARG A 1 104 ? 17.039 52.333 74.455 1.00 22.85 104 ARG A N 1
ATOM 780 C CA . ARG A 1 104 ? 17.591 53.540 73.870 1.00 21.86 104 ARG A CA 1
ATOM 781 C C . ARG A 1 104 ? 16.641 54.748 73.950 1.00 21.46 104 ARG A C 1
ATOM 782 O O . ARG A 1 104 ? 17.075 55.871 74.227 1.00 19.49 104 ARG A O 1
ATOM 790 N N . ASP A 1 105 ? 15.359 54.530 73.656 1.00 20.72 105 ASP A N 1
ATOM 791 C CA . ASP A 1 105 ? 14.398 55.629 73.638 1.00 20.30 105 ASP A CA 1
ATOM 792 C C . ASP A 1 105 ? 14.876 56.732 72.676 1.00 20.09 105 ASP A C 1
ATOM 793 O O . ASP A 1 105 ? 14.819 57.922 73.025 1.00 17.89 105 ASP A O 1
ATOM 798 N N . PHE A 1 106 ? 15.393 56.357 71.500 1.00 18.56 106 PHE A N 1
ATOM 799 C CA . PHE A 1 106 ? 15.860 57.367 70.530 1.00 18.04 106 PHE A CA 1
ATOM 800 C C . PHE A 1 106 ? 14.692 58.082 69.811 1.00 17.42 106 PHE A C 1
ATOM 801 O O . PHE A 1 106 ? 14.904 59.078 69.123 1.00 19.90 106 PHE A O 1
ATOM 809 N N . SER A 1 107 ? 13.495 57.497 69.879 1.00 16.83 107 SER A N 1
ATOM 810 C CA . SER A 1 107 ? 12.243 58.189 69.588 1.00 14.67 107 SER A CA 1
ATOM 811 C C . SER A 1 107 ? 11.333 58.088 70.792 1.00 13.35 107 SER A C 1
ATOM 812 O O . SER A 1 107 ? 11.396 57.103 71.514 1.00 13.39 107 SER A O 1
ATOM 815 N N . PRO A 1 108 ? 10.458 59.102 71.003 1.00 15.34 108 PRO A N 1
ATOM 816 C CA . PRO A 1 108 ? 9.480 59.013 72.068 1.00 16.00 108 PRO A CA 1
ATOM 817 C C . PRO A 1 108 ? 8.631 57.742 71.928 1.00 17.45 108 PRO A C 1
ATOM 818 O O . PRO A 1 108 ? 8.331 57.293 70.812 1.00 17.74 108 PRO A O 1
ATOM 822 N N . ARG A 1 109 ? 8.337 57.105 73.049 1.00 16.71 109 ARG A N 1
ATOM 823 C CA . ARG A 1 109 ? 7.541 55.879 73.027 1.00 19.03 109 ARG A CA 1
ATOM 824 C C . ARG A 1 109 ? 6.205 55.901 72.269 1.00 20.04 109 ARG A C 1
ATOM 825 O O . ARG A 1 109 ? 5.918 54.955 71.524 1.00 20.35 109 ARG A O 1
ATOM 833 N N . PRO A 1 110 ? 5.406 56.981 72.421 1.00 19.87 110 PRO A N 1
ATOM 834 C CA . PRO A 1 110 ? 4.143 56.986 71.707 1.00 19.73 110 PRO A CA 1
ATOM 835 C C . PRO A 1 110 ? 4.354 57.009 70.208 1.00 19.89 110 PRO A C 1
ATOM 836 O O . PRO A 1 110 ? 3.521 56.464 69.456 1.00 18.25 110 PRO A O 1
ATOM 840 N N . LEU A 1 111 ? 5.408 57.705 69.767 1.00 17.93 111 LEU A N 1
ATOM 841 C CA . LEU A 1 111 ? 5.752 57.722 68.341 1.00 17.62 111 LEU A CA 1
ATOM 842 C C . LEU A 1 111 ? 6.234 56.347 67.858 1.00 15.59 111 LEU A C 1
ATOM 843 O O . LEU A 1 111 ? 5.935 55.977 66.735 1.00 14.65 111 LEU A O 1
ATOM 848 N N . GLN A 1 112 ? 7.005 55.633 68.682 1.00 14.29 112 GLN A N 1
ATOM 849 C CA . GLN A 1 112 ? 7.358 54.246 68.379 1.00 14.30 112 GLN A CA 1
ATOM 850 C C . GLN A 1 112 ? 6.120 53.377 68.141 1.00 15.09 112 GLN A C 1
ATOM 851 O O . GLN A 1 112 ? 6.060 52.627 67.159 1.00 14.01 112 GLN A O 1
ATOM 857 N N . GLU A 1 113 ? 5.187 53.408 69.087 1.00 15.22 113 GLU A N 1
ATOM 858 C CA . GLU A 1 113 ? 3.953 52.631 68.967 1.00 16.76 113 GLU A CA 1
ATOM 859 C C . GLU A 1 113 ? 3.151 52.962 67.737 1.00 17.03 113 GLU A C 1
ATOM 860 O O . GLU A 1 113 ? 2.675 52.077 67.040 1.00 17.47 113 GLU A O 1
ATOM 866 N N . LYS A 1 114 ? 3.046 54.247 67.448 1.00 17.21 114 LYS A N 1
ATOM 867 C CA . LYS A 1 114 ? 2.340 54.694 66.287 1.00 17.58 114 LYS A CA 1
ATOM 868 C C . LYS A 1 114 ? 2.965 54.140 64.989 1.00 17.13 114 LYS A C 1
ATOM 869 O O . LYS A 1 114 ? 2.253 53.674 64.092 1.00 15.52 114 LYS A O 1
ATOM 875 N N . ALA A 1 115 ? 4.288 54.241 64.865 1.00 14.71 115 ALA A N 1
ATOM 876 C CA . ALA A 1 115 ? 4.963 53.754 63.655 1.00 13.88 115 ALA A CA 1
ATOM 877 C C . ALA A 1 115 ? 4.834 52.230 63.507 1.00 13.56 115 ALA A C 1
ATOM 878 O O . ALA A 1 115 ? 4.622 51.710 62.403 1.00 11.44 115 ALA A O 1
ATOM 880 N N . LEU A 1 116 ? 4.981 51.520 64.625 1.00 12.80 116 LEU A N 1
ATOM 881 C CA . LEU A 1 116 ? 4.807 50.082 64.652 1.00 12.65 116 LEU A CA 1
ATOM 882 C C . LEU A 1 116 ? 3.441 49.640 64.160 1.00 12.68 116 LEU A C 1
ATOM 883 O O . LEU A 1 116 ? 3.335 48.731 63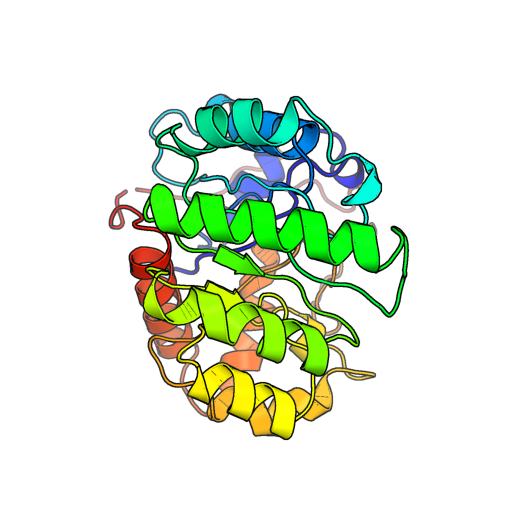.337 1.00 13.26 116 LEU A O 1
ATOM 888 N N . GLU A 1 117 ? 2.400 50.246 64.720 1.00 11.96 117 GLU A N 1
ATOM 889 C CA . GLU A 1 117 ? 1.038 49.922 64.340 1.00 13.79 117 GLU A CA 1
ATOM 890 C C . GLU A 1 117 ? 0.737 50.193 62.897 1.00 11.03 117 GLU A C 1
ATOM 891 O O . GLU A 1 117 ? 0.083 49.401 62.258 1.00 11.22 117 GLU A O 1
ATOM 897 N N . ALA A 1 118 ? 1.256 51.286 62.369 1.00 11.37 118 ALA A N 1
ATOM 898 C CA . ALA A 1 118 ? 1.058 51.567 60.971 1.00 11.60 118 ALA A CA 1
ATOM 899 C C . ALA A 1 118 ? 1.783 50.498 60.097 1.00 11.81 118 ALA A C 1
ATOM 900 O O . ALA A 1 118 ? 1.284 50.093 59.025 1.00 11.70 118 ALA A O 1
ATOM 902 N N . GLN A 1 119 ? 2.921 49.998 60.567 1.00 9.61 119 GLN A N 1
ATOM 903 C CA . GLN A 1 119 ? 3.647 48.991 59.789 1.00 9.82 119 GLN A CA 1
ATOM 904 C C . GLN A 1 119 ? 3.007 47.622 59.887 1.00 8.70 119 GLN A C 1
ATOM 905 O O . GLN A 1 119 ? 2.948 46.864 58.923 1.00 8.54 119 GLN A O 1
ATOM 911 N N . LEU A 1 120 ? 2.541 47.289 61.070 1.00 8.02 120 LEU A N 1
ATOM 912 C CA . LEU A 1 120 ? 1.787 46.033 61.215 1.00 9.31 120 LEU A CA 1
ATOM 913 C C . LEU A 1 120 ? 0.532 46.043 60.363 1.00 9.43 120 LEU A C 1
ATOM 914 O O . LEU A 1 120 ? 0.187 45.021 59.753 1.00 11.15 120 LEU A O 1
ATOM 919 N N . THR A 1 121 ? -0.157 47.191 60.308 1.00 12.12 121 THR A N 1
ATOM 920 C CA . THR A 1 121 ? -1.328 47.351 59.419 1.00 12.24 121 THR A CA 1
ATOM 921 C C . THR A 1 121 ? -0.942 47.119 57.946 1.00 13.80 121 THR A C 1
ATOM 922 O O . THR A 1 121 ? -1.598 46.349 57.238 1.00 14.09 121 THR A O 1
ATOM 926 N N . LEU A 1 122 ? 0.166 47.716 57.493 1.00 11.75 122 LEU A N 1
ATOM 927 C CA . LEU A 1 122 ? 0.640 47.440 56.137 1.00 12.21 122 LEU A CA 1
ATOM 928 C C . LEU A 1 122 ? 0.946 45.954 55.861 1.00 9.60 122 LEU A C 1
ATOM 929 O O . LEU A 1 122 ? 0.601 45.432 54.798 1.00 10.83 122 LEU A O 1
ATOM 934 N N . ALA A 1 123 ? 1.657 45.318 56.787 1.00 7.96 123 ALA A N 1
ATOM 935 C CA . ALA A 1 123 ? 1.984 43.900 56.703 1.00 8.90 123 ALA A CA 1
ATOM 936 C C . ALA A 1 123 ? 0.742 43.027 56.576 1.00 9.03 123 ALA A C 1
ATOM 937 O O . ALA A 1 123 ? 0.692 42.104 55.734 1.00 9.44 123 ALA A O 1
ATOM 939 N N . ALA A 1 124 ? -0.259 43.329 57.388 1.00 9.90 124 ALA A N 1
ATOM 940 C CA . ALA A 1 124 ? -1.520 42.622 57.340 1.00 11.81 124 ALA A CA 1
ATOM 941 C C . ALA A 1 124 ? -2.256 42.795 56.001 1.00 12.40 124 ALA A C 1
ATOM 942 O O . ALA A 1 124 ? -2.665 41.803 55.357 1.00 12.76 124 ALA A O 1
ATOM 944 N N . GLN A 1 125 ? -2.412 44.041 55.565 1.00 11.90 125 GLN A N 1
ATOM 945 C CA . GLN A 1 125 ? -3.065 44.306 54.267 1.00 11.83 125 GLN A CA 1
ATOM 946 C C . GLN A 1 125 ? -2.303 43.778 53.070 1.00 12.13 125 GLN A C 1
ATOM 947 O O . GLN A 1 125 ? -2.907 43.269 52.135 1.00 12.43 125 GLN A O 1
ATOM 953 N N . LEU A 1 126 ? -0.977 43.834 53.107 1.00 11.20 126 LEU A N 1
ATOM 954 C CA . LEU A 1 126 ? -0.206 43.391 51.939 1.00 12.92 126 LEU A CA 1
ATOM 955 C C . LEU A 1 126 ? 0.165 41.898 51.995 1.00 12.89 126 LEU A C 1
ATOM 956 O O . LEU A 1 126 ? 0.766 41.346 51.045 1.00 11.87 126 LEU A O 1
ATOM 961 N N . ARG A 1 127 ? -0.160 41.251 53.115 1.00 11.14 127 ARG A N 1
ATOM 962 C CA . ARG A 1 127 ? 0.172 39.841 53.284 1.00 13.27 127 ARG A CA 1
ATOM 963 C C . ARG A 1 127 ? 1.695 39.613 53.194 1.00 13.23 127 ARG A C 1
ATOM 964 O O . ARG A 1 127 ? 2.165 38.714 52.511 1.00 11.93 127 ARG A O 1
ATOM 972 N N . LEU A 1 128 ? 2.456 40.402 53.961 1.00 12.15 128 LEU A N 1
ATOM 973 C CA . LEU A 1 128 ? 3.902 40.245 54.022 1.00 10.88 128 LEU A CA 1
ATOM 974 C C . LEU A 1 128 ? 4.240 39.989 55.481 1.00 10.23 128 LEU A C 1
ATOM 975 O O . LEU A 1 128 ? 3.572 40.523 56.373 1.00 8.85 128 LEU A O 1
ATOM 980 N N . PRO A 1 129 ? 5.258 39.155 55.734 1.00 9.18 129 PRO A N 1
ATOM 981 C CA . PRO A 1 129 ? 5.655 38.870 57.120 1.00 9.32 129 PRO A CA 1
ATOM 982 C C . PRO A 1 129 ? 6.367 40.063 57.727 1.00 8.91 129 PRO A C 1
ATOM 983 O O . PRO A 1 129 ? 6.804 40.956 56.994 1.00 10.26 129 PRO A O 1
ATOM 987 N N . VAL A 1 130 ? 6.547 40.047 59.043 1.00 9.55 130 VAL A N 1
ATOM 988 C CA . VAL A 1 130 ? 7.079 41.194 59.749 1.00 10.26 130 VAL A CA 1
ATOM 989 C C . VAL A 1 130 ? 8.431 40.881 60.382 1.00 11.37 130 VAL A C 1
ATOM 990 O O . VAL A 1 130 ? 8.611 39.823 60.981 1.00 9.88 130 VAL A O 1
ATOM 994 N N . PHE A 1 131 ? 9.359 41.835 60.299 1.00 10.25 131 PHE A N 1
ATOM 995 C CA . PHE A 1 131 ? 10.708 41.646 60.849 1.00 10.59 131 PHE A CA 1
ATOM 996 C C . PHE A 1 131 ? 10.812 42.570 62.063 1.00 9.96 131 PHE A C 1
ATOM 997 O O . PHE A 1 131 ? 10.872 43.780 61.900 1.00 10.93 131 PHE A O 1
ATOM 1005 N N . LEU A 1 132 ? 10.740 42.018 63.281 1.00 9.42 132 LEU A N 1
ATOM 1006 C CA . LEU A 1 132 ? 10.554 42.842 64.488 1.00 9.56 132 LEU A CA 1
ATOM 1007 C C . LEU A 1 132 ? 11.823 42.994 65.304 1.00 11.13 132 LEU A C 1
ATOM 1008 O O . LEU A 1 132 ? 12.561 42.026 65.480 1.00 11.15 132 LEU A O 1
ATOM 1013 N N . HIS A 1 133 ? 11.986 44.168 65.912 1.00 10.67 133 HIS A N 1
ATOM 1014 C CA . HIS A 1 133 ? 13.092 44.420 66.871 1.00 11.73 133 HIS A CA 1
ATOM 1015 C C . HIS A 1 133 ? 12.403 44.720 68.190 1.00 12.10 133 HIS A C 1
ATOM 1016 O O . HIS A 1 133 ? 11.383 45.392 68.200 1.00 11.06 133 HIS A O 1
ATOM 1023 N N . GLU A 1 134 ? 12.938 44.209 69.294 1.00 13.63 134 GLU A N 1
ATOM 1024 C CA . GLU A 1 134 ? 12.393 44.524 70.593 1.00 14.07 134 GLU A CA 1
ATOM 1025 C C . GLU A 1 134 ? 13.520 44.580 71.612 1.00 14.51 134 GLU A C 1
ATOM 1026 O O . GLU A 1 134 ? 14.282 43.637 71.722 1.00 15.04 134 GLU A O 1
ATOM 1032 N N . ARG A 1 135 ? 13.573 45.655 72.401 1.00 16.31 135 ARG A N 1
ATOM 1033 C CA . ARG A 1 135 ? 14.514 45.742 73.528 1.00 17.89 135 ARG A CA 1
ATOM 1034 C C . ARG A 1 135 ? 13.874 46.496 74.683 1.00 17.95 135 ARG A C 1
ATOM 1035 O O . ARG A 1 135 ? 13.381 47.616 74.513 1.00 16.58 135 ARG A O 1
ATOM 1043 N N . ASP A 1 136 ? 13.821 45.828 75.838 1.00 20.34 136 ASP A N 1
ATOM 1044 C CA . ASP A 1 136 ? 13.106 46.306 77.032 1.00 20.34 136 ASP A CA 1
ATOM 1045 C C . ASP A 1 136 ? 11.680 46.704 76.760 1.00 19.82 136 ASP A C 1
ATOM 1046 O O . ASP A 1 136 ? 11.200 47.696 77.286 1.00 18.19 136 ASP A O 1
ATOM 1051 N N . ALA A 1 137 ? 11.009 45.957 75.894 1.00 17.84 137 ALA A N 1
ATOM 1052 C CA . ALA A 1 137 ? 9.665 46.352 75.513 1.00 18.62 137 ALA A CA 1
ATOM 1053 C C . ALA A 1 137 ? 8.764 45.139 75.198 1.00 18.60 137 ALA A C 1
ATOM 1054 O O . ALA A 1 137 ? 7.796 45.276 74.472 1.00 16.26 137 ALA A O 1
ATOM 1056 N N . SER A 1 138 ? 9.098 43.967 75.743 1.00 19.17 138 SER A N 1
ATOM 1057 C CA . SER A 1 138 ? 8.375 42.746 75.419 1.00 20.43 138 SER A CA 1
ATOM 1058 C C . SER A 1 138 ? 6.919 42.836 75.853 1.00 20.52 138 SER A C 1
ATOM 1059 O O . SER A 1 138 ? 6.031 42.382 75.138 1.00 20.31 138 SER A O 1
ATOM 1062 N N . GLU A 1 139 ? 6.672 43.501 76.974 1.00 21.00 139 GLU A N 1
ATOM 1063 C CA . GLU A 1 139 ? 5.310 43.624 77.499 1.00 20.61 139 GLU A CA 1
ATOM 1064 C C . GLU A 1 139 ? 4.443 44.471 76.570 1.00 19.44 139 GLU A C 1
ATOM 1065 O O . GLU A 1 139 ? 3.369 44.048 76.169 1.00 18.75 139 GLU A O 1
ATOM 1067 N N . ARG A 1 140 ? 4.946 45.626 76.145 1.00 19.21 140 ARG A N 1
ATOM 1068 C CA . ARG A 1 140 ? 4.219 46.437 75.179 1.00 18.82 140 ARG A CA 1
ATOM 1069 C C . ARG A 1 140 ? 4.109 45.757 73.829 1.00 17.01 140 ARG A C 1
ATOM 1070 O O . ARG A 1 140 ? 3.068 45.819 73.191 1.00 17.69 140 ARG A O 1
ATOM 1078 N N . LEU A 1 141 ? 5.188 45.130 73.376 1.00 15.70 141 LEU A N 1
ATOM 1079 C CA . LEU A 1 141 ? 5.159 44.480 72.055 1.00 15.26 141 LEU A CA 1
ATOM 1080 C C . LEU A 1 141 ? 4.119 43.378 72.043 1.00 15.94 141 LEU A C 1
ATOM 1081 O O . LEU A 1 141 ? 3.341 43.256 71.086 1.00 15.77 141 LEU A O 1
ATOM 1086 N N . LEU A 1 142 ? 4.110 42.551 73.085 1.00 15.37 142 LEU A N 1
ATOM 1087 C CA . LEU A 1 142 ? 3.105 41.467 73.156 1.00 17.73 142 LEU A CA 1
ATOM 1088 C C . LEU A 1 142 ? 1.665 42.009 73.144 1.00 18.70 142 LEU A C 1
ATOM 1089 O O . LEU A 1 142 ? 0.822 41.498 72.418 1.00 20.36 142 LEU A O 1
ATOM 1094 N N . ALA A 1 143 ? 1.388 43.031 73.961 1.00 19.18 143 ALA A N 1
ATOM 1095 C CA . ALA A 1 143 ? 0.073 43.671 73.964 1.00 18.33 143 ALA A CA 1
ATOM 1096 C C . ALA A 1 143 ? -0.335 44.177 72.592 1.00 19.53 143 ALA A C 1
ATOM 1097 O O . ALA A 1 143 ? -1.491 44.059 72.224 1.00 19.12 143 ALA A O 1
ATOM 1099 N N . ILE A 1 144 ? 0.585 44.816 71.868 1.00 18.44 144 ILE A N 1
ATOM 1100 C CA . ILE A 1 144 ? 0.257 45.362 70.560 1.00 17.53 144 ILE A CA 1
ATOM 1101 C C . ILE A 1 144 ? -0.009 44.286 69.523 1.00 18.44 144 ILE A C 1
ATOM 1102 O O . ILE A 1 144 ? -0.960 44.380 68.748 1.00 17.12 144 ILE A O 1
ATOM 1107 N N . LEU A 1 145 ? 0.820 43.244 69.542 1.00 19.30 145 LEU A N 1
ATOM 1108 C CA . LEU A 1 145 ? 0.758 42.183 68.546 1.00 21.55 145 LEU A CA 1
ATOM 1109 C C . LEU A 1 145 ? -0.546 41.384 68.646 1.00 23.25 145 LEU A C 1
ATOM 1110 O O . LEU A 1 145 ? -1.035 40.867 67.643 1.00 24.22 145 LEU A O 1
ATOM 1115 N N . LYS A 1 146 ? -1.083 41.283 69.861 1.00 24.32 146 LYS A N 1
ATOM 1116 C CA . LYS A 1 146 ? -2.301 40.503 70.143 1.00 26.33 146 LYS A CA 1
ATOM 1117 C C . LYS A 1 146 ? -3.425 40.792 69.154 1.00 25.27 146 LYS A C 1
ATOM 1118 O O . LYS A 1 146 ? -4.026 39.879 68.611 1.00 23.87 146 LYS A O 1
ATOM 1124 N N . ASP A 1 147 ? -3.625 42.076 68.873 1.00 25.34 147 ASP A N 1
ATOM 1125 C CA . ASP A 1 147 ? -4.657 42.534 67.970 1.00 26.25 147 ASP A CA 1
ATOM 1126 C C . ASP A 1 147 ? -4.299 42.357 66.493 1.00 24.22 147 ASP A C 1
ATOM 1127 O O . ASP A 1 147 ? -5.177 42.456 65.628 1.00 23.52 147 ASP A O 1
ATOM 1132 N N . TYR A 1 148 ? -3.030 42.084 66.203 1.00 20.96 148 TYR A N 1
ATOM 1133 C CA . TYR A 1 148 ? -2.588 41.946 64.806 1.00 18.75 148 TYR A CA 1
ATOM 1134 C C . TYR A 1 148 ? -2.297 40.505 64.407 1.00 16.70 148 TYR A C 1
ATOM 1135 O O . TYR A 1 148 ? -2.402 40.158 63.248 1.00 15.02 148 TYR A O 1
ATOM 1144 N N . ARG A 1 149 ? -1.891 39.671 65.360 1.00 16.37 149 ARG A N 1
ATOM 1145 C CA . ARG A 1 149 ? -1.200 38.430 65.007 1.00 14.28 149 ARG A CA 1
ATOM 1146 C C . ARG A 1 149 ? -2.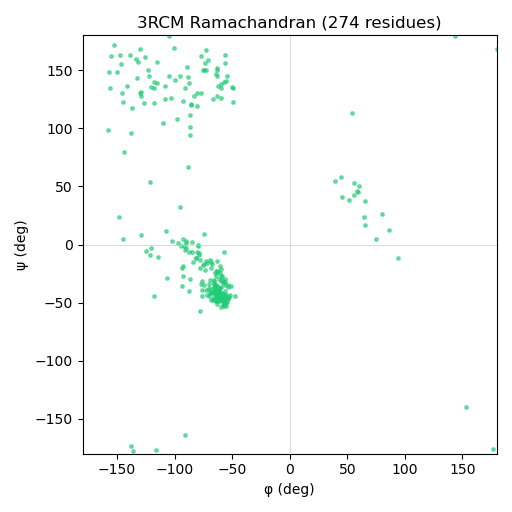053 37.538 64.104 1.00 15.47 149 ARG A C 1
ATOM 1147 O O . ARG A 1 149 ? -1.552 36.934 63.147 1.00 14.35 149 ARG A O 1
ATOM 1155 N N . ASP A 1 150 ? -3.342 37.446 64.417 1.00 16.01 150 ASP A N 1
ATOM 1156 C CA . ASP A 1 150 ? -4.226 36.615 63.628 1.00 16.50 150 ASP A CA 1
ATOM 1157 C C . ASP A 1 150 ? -4.273 37.051 62.200 1.00 17.35 150 ASP A C 1
ATOM 1158 O O . ASP A 1 150 ? -4.696 36.272 61.359 1.00 17.98 150 ASP A O 1
ATOM 1163 N N . HIS A 1 151 ? -3.907 38.297 61.916 1.00 15.03 151 HIS A N 1
ATOM 1164 C CA . HIS A 1 151 ? -4.006 38.803 60.545 1.00 16.92 151 HIS A CA 1
ATOM 1165 C C . HIS A 1 151 ? -2.657 38.843 59.801 1.00 16.64 151 HIS A C 1
ATOM 1166 O O . HIS A 1 151 ? -2.563 39.353 58.675 1.00 16.66 151 HIS A O 1
ATOM 1173 N N . LEU A 1 152 ? -1.601 38.367 60.453 1.00 14.74 152 LEU A N 1
ATOM 1174 C CA . LEU A 1 152 ? -0.278 38.386 59.838 1.00 13.69 152 LEU A CA 1
ATOM 1175 C C . LEU A 1 152 ? 0.062 37.026 59.262 1.00 13.36 152 LEU A C 1
ATOM 1176 O O . LEU A 1 152 ? -0.196 35.997 59.896 1.00 12.96 152 LEU A O 1
ATOM 1181 N N . THR A 1 153 ? 0.711 36.997 58.104 1.00 12.27 153 THR A N 1
ATOM 1182 C CA . THR A 1 153 ? 1.223 35.705 57.623 1.00 14.67 153 THR A CA 1
ATOM 1183 C C . THR A 1 153 ? 2.322 35.152 58.509 1.00 14.96 153 THR A C 1
ATOM 1184 O O . THR A 1 153 ? 2.433 33.957 58.649 1.00 17.90 153 THR A O 1
ATOM 1188 N N . GLY A 1 154 ? 3.142 36.017 59.098 1.00 14.28 154 GLY A N 1
ATOM 1189 C CA . GLY A 1 154 ? 4.112 35.602 60.132 1.00 11.09 154 GLY A CA 1
ATOM 1190 C C . GLY A 1 154 ? 4.914 36.785 60.629 1.00 10.84 154 GLY A C 1
ATOM 1191 O O . GLY A 1 154 ? 4.858 37.895 60.037 1.00 8.93 154 GLY A O 1
ATOM 1192 N N . ALA A 1 155 ? 5.643 36.590 61.729 1.00 8.69 155 ALA A N 1
ATOM 1193 C CA . ALA A 1 155 ? 6.546 37.608 62.199 1.00 9.28 155 ALA A CA 1
ATOM 1194 C C . ALA A 1 155 ? 7.713 36.950 62.912 1.00 10.99 155 ALA A C 1
ATOM 1195 O O . ALA A 1 155 ? 7.544 35.883 63.510 1.00 9.49 155 ALA A O 1
ATOM 1197 N N . VAL A 1 156 ? 8.889 37.575 62.845 1.00 9.14 156 VAL A N 1
ATOM 1198 C CA . VAL A 1 156 ? 10.071 37.055 63.561 1.00 9.37 156 VAL A CA 1
ATOM 1199 C C . VAL A 1 156 ? 10.503 38.103 64.571 1.00 10.48 156 VAL A C 1
ATOM 1200 O O . VAL A 1 156 ? 10.596 39.273 64.245 1.00 10.23 156 VAL A O 1
ATOM 1204 N N . VAL A 1 157 ? 10.800 37.682 65.786 1.00 11.04 157 VAL A N 1
ATOM 1205 C CA . VAL A 1 157 ? 11.526 38.566 66.707 1.00 11.17 157 VAL A CA 1
ATOM 1206 C C . VAL A 1 157 ? 13.003 38.377 66.432 1.00 12.07 157 VAL A C 1
ATOM 1207 O O . VAL A 1 157 ? 13.595 37.326 66.779 1.00 12.16 157 VAL A O 1
ATOM 1211 N N . HIS A 1 158 ? 13.560 39.338 65.695 1.00 10.87 158 HIS A N 1
ATOM 1212 C CA . HIS A 1 158 ? 14.951 39.272 65.262 1.00 11.10 158 HIS A CA 1
ATOM 1213 C C . HIS A 1 158 ? 15.911 39.571 66.421 1.00 11.15 158 HIS A C 1
ATOM 1214 O O . HIS A 1 158 ? 15.551 40.238 67.423 1.00 9.19 158 HIS A O 1
ATOM 1221 N N . CYS A 1 159 ? 17.103 38.972 66.348 1.00 12.82 159 CYS A N 1
ATOM 1222 C CA . CYS A 1 159 ? 18.124 39.170 67.381 1.00 12.80 159 CYS A CA 1
ATOM 1223 C C . CYS A 1 159 ? 17.507 39.076 68.781 1.00 12.69 159 CYS A C 1
ATOM 1224 O O . CYS A 1 159 ? 17.569 40.010 69.585 1.00 14.24 159 CYS A O 1
ATOM 1227 N N . PHE A 1 160 ? 16.891 37.947 69.070 1.00 12.02 160 PHE A N 1
ATOM 1228 C CA . PHE A 1 160 ? 16.317 37.726 70.375 1.00 12.21 160 PHE A CA 1
ATOM 1229 C C . PHE A 1 160 ? 17.404 37.648 71.454 1.00 13.39 160 PHE A C 1
ATOM 1230 O O . PHE A 1 160 ? 18.297 36.806 71.362 1.00 12.11 160 PHE A O 1
ATOM 1238 N N . THR A 1 161 ? 17.284 38.469 72.493 1.00 13.79 161 THR A N 1
ATOM 1239 C CA . THR A 1 161 ? 18.284 38.523 73.556 1.00 17.16 161 THR A CA 1
ATOM 1240 C C . THR A 1 161 ? 17.697 38.400 74.957 1.00 18.10 161 THR A C 1
ATOM 1241 O O . THR A 1 161 ? 18.426 38.561 75.954 1.00 19.18 161 THR A O 1
ATOM 1245 N N . GLY A 1 162 ? 16.410 38.087 75.044 1.00 17.33 162 GLY A N 1
ATOM 1246 C CA . GLY A 1 162 ? 15.688 38.214 76.320 1.00 19.08 162 GLY A CA 1
ATOM 1247 C C . GLY A 1 162 ? 15.732 36.942 77.135 1.00 20.06 162 GLY A C 1
ATOM 1248 O O . GLY A 1 162 ? 16.524 36.039 76.851 1.00 19.20 162 GLY A O 1
ATOM 1249 N N . GLU A 1 163 ? 14.850 36.843 78.126 1.00 21.59 163 GLU A N 1
ATOM 1250 C CA . GLU A 1 163 ? 14.894 35.724 79.061 1.00 22.94 163 GLU A CA 1
ATOM 1251 C C . GLU A 1 163 ? 13.787 34.721 78.770 1.00 22.36 163 GLU A C 1
ATOM 1252 O O . GLU A 1 163 ? 12.992 34.918 77.855 1.00 21.68 163 GLU A O 1
ATOM 1258 N N . ARG A 1 164 ? 13.736 33.650 79.556 1.00 21.34 164 ARG A N 1
ATOM 1259 C CA . ARG A 1 164 ? 12.863 32.519 79.299 1.00 20.95 164 ARG A CA 1
ATOM 1260 C C . ARG A 1 164 ? 11.400 32.928 79.097 1.00 20.07 164 ARG A C 1
ATOM 1261 O O . ARG A 1 164 ? 10.739 32.446 78.175 1.00 20.16 164 ARG A O 1
ATOM 1269 N N . GLU A 1 165 ? 10.883 33.801 79.953 1.00 20.16 165 GLU A N 1
ATOM 1270 C CA . GLU A 1 165 ? 9.437 34.089 79.941 1.00 21.38 165 GLU A CA 1
ATOM 1271 C C . GLU A 1 165 ? 9.076 34.807 78.669 1.00 19.09 165 GLU A C 1
ATOM 1272 O O . GLU A 1 165 ? 8.092 34.479 78.042 1.00 16.98 165 GLU A O 1
ATOM 1278 N N . ALA A 1 166 ? 9.924 35.744 78.254 1.00 18.33 166 ALA A N 1
ATOM 1279 C CA . ALA A 1 166 ? 9.680 36.480 77.014 1.00 17.88 166 ALA A CA 1
ATOM 1280 C C . ALA A 1 166 ? 9.743 35.541 75.803 1.00 17.56 166 ALA A C 1
ATOM 1281 O O . ALA A 1 166 ? 8.879 35.607 74.902 1.00 16.94 166 ALA A O 1
ATOM 1283 N N . LEU A 1 167 ? 10.695 34.601 75.819 1.00 15.98 167 LEU A N 1
ATOM 1284 C CA . LEU A 1 167 ? 10.799 33.640 74.714 1.00 15.56 167 LEU A CA 1
ATOM 1285 C C . LEU A 1 167 ? 9.534 32.828 74.562 1.00 15.27 167 LEU A C 1
ATOM 1286 O O . LEU A 1 167 ? 8.965 32.706 73.464 1.00 16.33 167 LEU A O 1
ATOM 1291 N N . PHE A 1 168 ? 9.112 32.213 75.652 1.00 16.28 168 PHE A N 1
ATOM 1292 C CA . PHE A 1 168 ? 7.921 31.398 75.606 1.00 17.67 168 PHE A CA 1
ATOM 1293 C C . PHE A 1 168 ? 6.669 32.207 75.281 1.00 16.32 168 PHE A C 1
ATOM 1294 O O . PHE A 1 168 ? 5.803 31.724 74.583 1.00 17.09 168 PHE A O 1
ATOM 1302 N N . ALA A 1 169 ? 6.581 33.450 75.741 1.00 15.73 169 ALA A N 1
ATOM 1303 C CA . ALA A 1 169 ? 5.445 34.278 75.301 1.00 15.90 169 ALA A CA 1
ATOM 1304 C C . ALA A 1 169 ? 5.452 34.545 73.776 1.00 16.09 169 ALA A C 1
ATOM 1305 O O . ALA A 1 169 ? 4.409 34.456 73.118 1.00 16.82 169 ALA A O 1
ATOM 1307 N N . TYR A 1 170 ? 6.617 34.846 73.202 1.00 14.34 170 TYR A N 1
ATOM 1308 C CA . TYR A 1 170 ? 6.695 34.987 71.746 1.00 13.34 170 TYR A CA 1
ATOM 1309 C C . TYR A 1 170 ? 6.358 33.685 71.022 1.00 12.80 170 TYR A C 1
ATOM 1310 O O . TYR A 1 170 ? 5.646 33.679 70.005 1.00 13.29 170 TYR A O 1
ATOM 1319 N N . LEU A 1 171 ? 6.901 32.579 71.509 1.00 13.04 171 LEU A N 1
ATOM 1320 C CA . LEU A 1 171 ? 6.588 31.297 70.901 1.00 15.05 171 LEU A CA 1
ATOM 1321 C C . LEU A 1 171 ? 5.079 30.989 70.959 1.00 15.74 171 LEU A C 1
ATOM 1322 O O . LEU A 1 171 ? 4.528 30.436 70.010 1.00 17.34 171 LEU A O 1
ATOM 1327 N N . ASP A 1 172 ? 4.420 31.377 72.043 1.00 16.29 172 ASP A N 1
ATOM 1328 C CA . ASP A 1 172 ? 2.987 31.071 72.198 1.00 19.34 172 ASP A CA 1
ATOM 1329 C C . ASP A 1 172 ? 2.093 31.869 71.216 1.00 18.70 172 ASP A C 1
ATOM 1330 O O . ASP A 1 172 ? 1.060 31.376 70.762 1.00 17.53 172 ASP A O 1
ATOM 1335 N N . LEU A 1 173 ? 2.533 33.073 70.862 1.00 18.45 173 LEU A N 1
ATOM 1336 C CA . LEU A 1 173 ? 1.957 33.829 69.730 1.00 19.22 173 LEU A CA 1
ATOM 1337 C C . LEU A 1 173 ? 2.357 33.324 68.351 1.00 18.57 173 LEU A C 1
ATOM 1338 O O . LEU A 1 173 ? 2.170 34.041 67.357 1.00 19.63 173 LEU A O 1
ATOM 1343 N N . ASP A 1 174 ? 3.020 32.173 68.301 1.00 16.68 174 ASP A N 1
ATOM 1344 C CA . ASP A 1 174 ? 3.457 31.604 67.046 1.00 16.67 174 ASP A CA 1
ATOM 1345 C C . ASP A 1 174 ? 4.410 32.521 66.236 1.00 14.54 174 ASP A C 1
ATOM 1346 O O . ASP A 1 174 ? 4.283 32.637 65.034 1.00 14.44 174 ASP A O 1
ATOM 1351 N N . LEU A 1 175 ? 5.396 33.115 66.904 1.00 13.30 175 LEU A N 1
ATOM 1352 C CA . LEU A 1 175 ? 6.395 33.989 66.252 1.00 11.72 175 LEU A CA 1
ATOM 1353 C C . LEU A 1 175 ? 7.632 33.135 65.917 1.00 11.98 175 LEU A C 1
ATOM 1354 O O . LEU A 1 175 ? 7.987 32.215 66.668 1.00 11.51 175 LEU A O 1
ATOM 1359 N N . HIS A 1 176 ? 8.274 33.440 64.806 1.00 10.18 176 HIS A N 1
ATOM 1360 C CA . HIS A 1 176 ? 9.64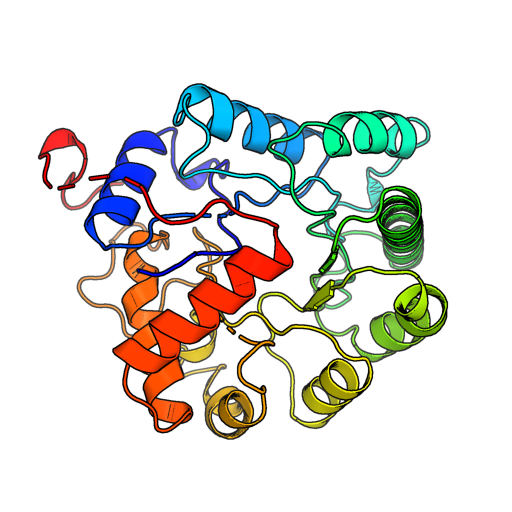3 32.981 64.539 1.00 11.20 176 HIS A CA 1
ATOM 1361 C C . HIS A 1 176 ? 10.631 33.734 65.459 1.00 11.76 176 HIS A C 1
ATOM 1362 O O . HIS A 1 176 ? 10.290 34.785 66.018 1.00 11.42 176 HIS A O 1
ATOM 1369 N N . ILE A 1 177 ? 11.821 33.154 65.672 1.00 12.30 177 ILE A N 1
ATOM 1370 C CA . ILE A 1 177 ? 12.868 33.752 66.528 1.00 11.34 177 ILE A CA 1
ATOM 1371 C C . ILE A 1 177 ? 14.186 33.775 65.727 1.00 12.03 177 ILE A C 1
ATOM 1372 O O . ILE A 1 177 ? 14.570 32.761 65.132 1.00 11.28 177 ILE A O 1
ATOM 1377 N N . GLY A 1 178 ? 14.871 34.922 65.703 1.00 10.40 178 GLY A N 1
ATOM 1378 C CA . GLY A 1 178 ? 16.127 35.020 64.983 1.00 10.06 178 GLY A CA 1
ATOM 1379 C C . GLY A 1 178 ? 17.229 35.114 66.006 1.00 11.24 178 GLY A C 1
ATOM 1380 O O . GLY A 1 178 ? 17.080 35.827 67.015 1.00 13.19 178 GLY A O 1
ATOM 1381 N N . ILE A 1 179 ? 18.314 34.376 65.772 1.00 9.91 179 ILE A N 1
ATOM 1382 C CA . ILE A 1 179 ? 19.448 34.348 66.692 1.00 9.48 179 ILE A CA 1
ATOM 1383 C C . ILE A 1 179 ? 20.715 34.825 65.967 1.00 10.12 179 ILE A C 1
ATOM 1384 O O . ILE A 1 179 ? 20.987 34.407 64.835 1.00 8.83 179 ILE A O 1
ATOM 1389 N N . THR A 1 180 ? 21.478 35.692 66.643 1.00 10.28 180 THR A N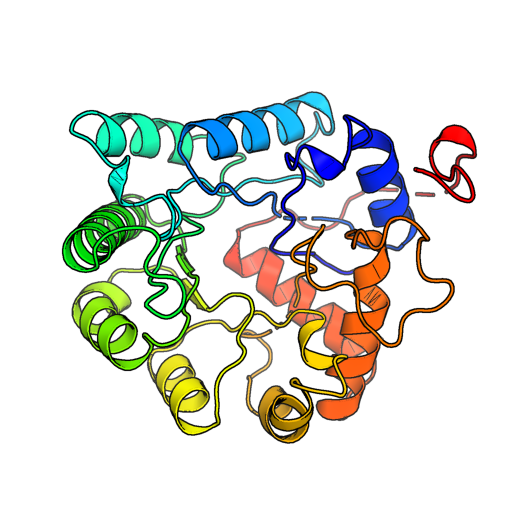 1
ATOM 1390 C CA . THR A 1 180 ? 22.680 36.327 66.088 1.00 10.85 180 THR A CA 1
ATOM 1391 C C . THR A 1 180 ? 23.901 35.866 66.897 1.00 12.32 180 THR A C 1
ATOM 1392 O O . THR A 1 180 ? 23.762 35.090 67.841 1.00 12.66 180 THR A O 1
ATOM 1396 N N . GLY A 1 181 ? 25.075 36.409 66.567 1.00 11.25 181 GLY A N 1
ATOM 1397 C CA . GLY A 1 181 ? 26.270 36.300 67.416 1.00 12.40 181 GLY A CA 1
ATOM 1398 C C . GLY A 1 181 ? 26.212 36.794 68.856 1.00 13.36 181 GLY A C 1
ATOM 1399 O O . GLY A 1 181 ? 27.150 36.588 69.624 1.00 13.79 181 GLY A O 1
ATOM 1400 N N . TRP A 1 182 ? 25.129 37.431 69.262 1.00 12.57 182 TRP A N 1
ATOM 1401 C CA . TRP A 1 182 ? 24.906 37.638 70.705 1.00 13.54 182 TRP A CA 1
ATOM 1402 C C . TRP A 1 182 ? 25.054 36.292 71.459 1.00 14.15 182 TRP A C 1
ATOM 1403 O O . TRP A 1 182 ? 25.563 36.231 72.580 1.00 13.06 182 TRP A O 1
ATOM 1414 N N . ILE A 1 183 ? 24.626 35.196 70.840 1.00 13.80 183 ILE A N 1
ATOM 1415 C CA . ILE A 1 183 ? 24.806 33.915 71.504 1.00 14.42 183 ILE A CA 1
ATOM 1416 C C . ILE A 1 183 ? 26.261 33.509 71.804 1.00 15.76 183 ILE A C 1
ATOM 1417 O O . ILE A 1 183 ? 26.480 32.712 72.719 1.00 14.64 183 ILE A O 1
ATOM 1422 N N . CYS A 1 184 ? 27.231 34.043 71.040 1.00 15.75 184 CYS A N 1
ATOM 1423 C CA . CYS A 1 184 ? 28.665 33.729 71.233 1.00 17.10 184 CYS A CA 1
ATOM 1424 C C . CYS A 1 184 ? 29.313 34.697 72.213 1.00 19.51 184 CYS A C 1
ATOM 1425 O O . CYS A 1 184 ? 30.524 34.671 72.389 1.00 19.71 184 CYS A O 1
ATOM 1428 N N . ASP A 1 185 ? 28.525 35.605 72.783 1.00 20.04 185 ASP A N 1
ATOM 1429 C CA . ASP A 1 185 ? 29.059 36.632 73.666 1.00 22.37 185 ASP A CA 1
ATOM 1430 C C . ASP A 1 185 ? 29.131 36.095 75.109 1.00 23.31 185 ASP A C 1
ATOM 1431 O O . ASP A 1 185 ? 28.099 35.839 75.747 1.00 23.48 185 ASP A O 1
ATOM 1436 N N . GLU A 1 186 ? 30.342 35.896 75.616 1.00 23.95 186 GLU A N 1
ATOM 1437 C CA . GLU A 1 186 ? 30.487 35.265 76.926 1.00 26.33 186 GLU A CA 1
ATOM 1438 C C . GLU A 1 186 ? 30.013 36.155 78.098 1.00 27.00 186 GLU A C 1
ATOM 1439 O O . GLU A 1 186 ? 29.794 35.661 79.189 1.00 26.98 186 GLU A O 1
ATOM 1445 N N . ARG A 1 187 ? 29.798 37.449 77.833 1.00 28.64 187 ARG A N 1
ATOM 1446 C CA . ARG A 1 187 ? 29.420 38.431 78.862 1.00 29.51 187 ARG A CA 1
ATOM 1447 C C . ARG A 1 187 ? 27.907 38.599 78.979 1.00 29.13 187 ARG A C 1
ATOM 1448 O O . ARG 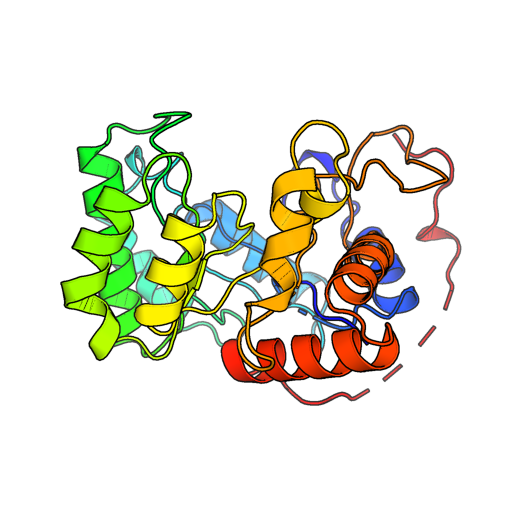A 1 187 ? 27.402 38.932 80.045 1.00 30.55 187 ARG A O 1
ATOM 1456 N N . ARG A 1 188 ? 27.171 38.358 77.907 1.00 27.11 188 ARG A N 1
ATOM 1457 C CA . ARG A 1 188 ? 25.768 38.717 77.942 1.00 26.88 188 ARG A CA 1
ATOM 1458 C C . ARG A 1 188 ? 24.859 37.759 77.190 1.00 25.55 188 ARG A C 1
ATOM 1459 O O . ARG A 1 188 ? 23.659 38.009 77.075 1.00 24.74 188 ARG A O 1
ATOM 1467 N N . GLY A 1 189 ? 25.418 36.666 76.683 1.00 22.32 189 GLY A N 1
ATOM 1468 C CA . GLY A 1 189 ? 24.648 35.755 75.836 1.00 20.65 189 GLY A CA 1
ATOM 1469 C C . GLY A 1 189 ? 24.538 34.341 76.346 1.00 19.34 189 GLY A C 1
ATOM 1470 O O . GLY A 1 189 ? 23.822 33.528 75.747 1.00 17.84 189 GLY A O 1
ATOM 1471 N N . THR A 1 190 ? 25.200 34.042 77.472 1.00 18.26 190 THR A N 1
ATOM 1472 C CA . THR A 1 190 ? 25.184 32.674 78.016 1.00 17.66 190 THR A CA 1
ATOM 1473 C C . THR A 1 190 ? 23.788 32.235 78.447 1.00 16.54 190 THR A C 1
ATOM 1474 O O . THR A 1 190 ? 23.460 31.051 78.387 1.00 15.01 190 THR A O 1
ATOM 1478 N N . HIS A 1 191 ? 22.934 33.184 78.806 1.00 15.49 191 HIS A N 1
ATOM 1479 C CA . HIS A 1 191 ? 21.574 32.823 79.206 1.00 16.39 191 HIS A CA 1
ATOM 1480 C C . HIS A 1 191 ? 20.746 32.284 78.026 1.00 15.75 191 HIS A C 1
ATOM 1481 O O . HIS A 1 191 ? 19.702 31.657 78.236 1.00 16.69 191 HIS A O 1
ATOM 1488 N N . LEU A 1 192 ? 21.222 32.489 76.797 1.00 14.18 192 LEU A N 1
ATOM 1489 C CA . LEU A 1 192 ? 20.538 31.940 75.612 1.00 13.85 192 LEU A CA 1
ATOM 1490 C C . LEU A 1 192 ? 20.821 30.460 75.429 1.00 13.75 192 LEU A C 1
ATOM 1491 O O . LEU A 1 192 ? 20.060 29.756 74.759 1.00 13.06 192 LEU A O 1
ATOM 1496 N N . HIS A 1 193 ? 21.902 29.987 76.044 1.00 13.29 193 HIS A N 1
ATOM 1497 C CA . HIS A 1 193 ? 22.336 28.588 75.868 1.00 14.51 193 HIS A CA 1
ATOM 1498 C C . HIS A 1 193 ? 21.275 27.565 76.243 1.00 14.00 193 HIS A C 1
ATOM 1499 O O . HIS A 1 193 ? 20.952 26.715 75.418 1.00 15.34 193 HIS A O 1
ATOM 1506 N N . PRO A 1 194 ? 20.651 27.711 77.428 1.00 14.03 194 PRO A N 1
ATOM 1507 C CA . PRO A 1 194 ? 19.559 26.795 77.784 1.00 15.08 194 PRO A CA 1
ATOM 1508 C C . PRO A 1 194 ? 18.258 27.064 76.998 1.00 15.85 194 PRO A C 1
ATOM 1509 O O . PRO A 1 194 ? 17.387 26.205 76.950 1.00 16.43 194 PRO A O 1
ATOM 1513 N N . LEU A 1 195 ? 18.159 28.213 76.339 1.00 14.48 195 LEU A N 1
ATOM 1514 C CA . LEU A 1 195 ? 16.913 28.611 75.666 1.00 15.13 195 LEU A CA 1
ATOM 1515 C C . LEU A 1 195 ? 16.838 28.235 74.181 1.00 13.95 195 LEU A C 1
ATOM 1516 O O . LEU A 1 195 ? 15.753 27.948 73.687 1.00 14.52 195 LEU A O 1
ATOM 1521 N N . VAL A 1 196 ? 17.952 28.289 73.449 1.00 13.39 196 VAL A N 1
ATOM 1522 C CA . VAL A 1 196 ? 17.848 28.100 72.000 1.00 14.16 196 VAL A CA 1
ATOM 1523 C C . VAL A 1 196 ? 17.188 26.790 71.617 1.00 14.38 196 VAL A C 1
ATOM 1524 O O . VAL A 1 196 ? 16.463 26.713 70.623 1.00 13.08 196 VAL A O 1
ATOM 1528 N N . GLY A 1 197 ? 17.448 25.763 72.413 1.00 14.55 197 GLY A N 1
ATOM 1529 C CA . GLY A 1 197 ? 16.824 24.452 72.214 1.00 17.84 197 GLY A CA 1
ATOM 1530 C C . GLY A 1 197 ? 15.305 24.404 72.301 1.00 17.87 197 GLY A C 1
ATOM 1531 O O . GLY A 1 197 ? 14.685 23.490 71.761 1.00 21.28 197 GLY A O 1
ATOM 1532 N N . ASN A 1 198 ? 14.694 25.407 72.907 1.00 16.42 198 ASN A N 1
ATOM 1533 C CA . ASN A 1 198 ? 13.231 25.472 72.986 1.00 17.09 198 ASN A CA 1
ATOM 1534 C C . ASN A 1 198 ? 12.550 26.019 71.733 1.00 17.03 198 ASN A C 1
ATOM 1535 O O . ASN A 1 198 ? 11.331 25.982 71.618 1.00 17.11 198 ASN A O 1
ATOM 1540 N N . ILE A 1 199 ? 13.322 26.585 70.811 1.00 16.25 199 ILE A N 1
ATOM 1541 C CA . ILE A 1 199 ? 12.732 27.078 69.577 1.00 13.85 199 ILE A CA 1
ATOM 1542 C C . ILE A 1 199 ? 12.527 25.898 68.629 1.00 14.35 199 ILE A C 1
ATOM 1543 O O . ILE A 1 199 ? 13.485 25.221 68.271 1.00 13.73 199 ILE A O 1
ATOM 1548 N N . PRO A 1 200 ? 11.265 25.629 68.232 1.00 15.36 200 PRO A N 1
ATOM 1549 C CA . PRO A 1 200 ? 11.049 24.470 67.343 1.00 15.24 200 PRO A CA 1
ATOM 1550 C C . PRO A 1 200 ? 11.760 24.679 66.017 1.00 15.33 200 PRO A C 1
ATOM 1551 O O . PRO A 1 200 ? 11.875 25.824 65.551 1.00 14.53 200 PRO A O 1
ATOM 1555 N N . GLU A 1 201 ? 12.188 23.585 65.383 1.00 15.85 201 GLU A N 1
ATOM 1556 C CA . GLU A 1 201 ? 12.569 23.612 63.959 1.00 16.23 201 GLU A CA 1
ATOM 1557 C C . GLU A 1 201 ? 11.388 24.111 63.201 1.00 16.62 201 GLU A C 1
ATOM 1558 O O . GLU A 1 201 ? 10.261 23.747 63.529 1.00 15.46 201 GLU A O 1
ATOM 1564 N N . GLY A 1 202 ? 11.634 24.951 62.198 1.00 15.20 202 GLY A N 1
ATOM 1565 C CA . GLY A 1 202 ? 10.556 25.637 61.536 1.00 14.77 202 GLY A CA 1
ATOM 1566 C C . GLY A 1 202 ? 10.276 27.026 62.104 1.00 14.08 202 GLY A C 1
ATOM 1567 O O . GLY A 1 202 ? 9.560 27.805 61.476 1.00 14.30 202 GLY A O 1
ATOM 1568 N N . ARG A 1 203 ? 10.851 27.368 63.254 1.00 12.38 203 ARG A N 1
ATOM 1569 C CA . ARG A 1 203 ? 10.672 28.729 63.777 1.00 11.97 203 ARG A CA 1
ATOM 1570 C C . ARG A 1 203 ? 11.998 29.464 64.054 1.00 11.63 203 ARG A C 1
ATOM 1571 O O . ARG A 1 203 ? 11.975 30.594 64.524 1.00 11.17 203 ARG A O 1
ATOM 1579 N N . LEU A 1 204 ? 13.126 28.770 63.898 1.00 7.04 204 LEU A N 1
ATOM 1580 C CA . LEU A 1 204 ? 14.433 29.342 64.224 1.00 7.13 204 LEU A CA 1
ATOM 1581 C C . LEU A 1 204 ? 15.078 29.793 62.920 1.00 7.24 204 LEU A C 1
ATOM 1582 O O . LEU A 1 204 ? 15.091 29.049 61.910 1.00 6.78 204 LEU A O 1
ATOM 1595 N N . LEU A 1 206 ? 18.674 32.261 61.448 1.00 8.96 206 LEU A N 1
ATOM 1596 C CA . LEU A 1 206 ? 19.954 32.855 61.868 1.00 9.72 206 LEU A CA 1
ATOM 1597 C C . LEU A 1 206 ? 20.197 34.149 61.120 1.00 9.59 206 LEU A C 1
ATOM 1598 O O . LEU A 1 206 ? 19.735 34.310 59.979 1.00 10.01 206 LEU A O 1
ATOM 1603 N N . GLU A 1 207 ? 20.997 35.023 61.725 1.00 8.78 207 GLU A N 1
ATOM 1604 C CA . GLU A 1 207 ? 21.284 36.341 61.170 1.00 9.95 207 GLU A CA 1
ATOM 1605 C C . GLU A 1 207 ? 22.613 36.858 61.734 1.00 9.85 207 GLU A C 1
ATOM 1606 O O . GLU A 1 207 ? 22.963 36.566 62.875 1.00 9.01 207 GLU A O 1
ATOM 1612 N N . SER A 1 208 ? 23.338 37.643 60.948 1.00 8.03 208 SER A N 1
ATOM 1613 C CA . SER A 1 208 ? 24.557 38.253 61.467 1.00 9.19 208 SER A CA 1
ATOM 1614 C C . SER A 1 208 ? 24.251 39.593 62.160 1.00 7.88 208 SER A C 1
ATOM 1615 O O . SER A 1 208 ? 24.839 39.912 63.195 1.00 9.19 208 SER A O 1
ATOM 1618 N N . ASP A 1 209 ? 23.342 40.370 61.581 1.00 8.91 209 ASP A N 1
ATOM 1619 C CA . ASP A 1 209 ? 23.179 41.784 61.962 1.00 10.22 209 ASP A CA 1
ATOM 1620 C C . ASP A 1 209 ? 24.425 42.573 61.629 1.00 8.04 209 ASP A C 1
ATOM 1621 O O . ASP A 1 209 ? 24.647 43.647 62.204 1.00 9.31 209 ASP A O 1
ATOM 1626 N N . ALA A 1 210 ? 25.214 42.091 60.675 1.00 8.60 210 ALA A N 1
ATOM 1627 C CA . ALA A 1 210 ? 26.464 42.789 60.326 1.00 7.84 210 ALA A CA 1
ATOM 1628 C C . ALA A 1 210 ? 26.098 44.250 59.996 1.00 8.89 210 ALA A C 1
ATOM 1629 O O . ALA A 1 210 ? 25.048 44.478 59.402 1.00 9.27 210 ALA A O 1
ATOM 1631 N N . PRO A 1 211 ? 26.969 45.237 60.343 1.00 9.30 211 PRO A N 1
ATOM 1632 C CA . PRO A 1 211 ? 28.326 45.094 60.960 1.00 8.10 211 PRO A CA 1
ATOM 1633 C C . PRO A 1 211 ? 28.333 44.843 62.480 1.00 8.82 211 PRO A C 1
ATOM 1634 O O . PRO A 1 211 ? 29.423 44.748 63.084 1.00 6.36 211 PRO A O 1
ATOM 1638 N N . TYR A 1 212 ? 27.151 44.799 63.103 1.00 7.75 212 TYR A N 1
ATOM 1639 C CA . TYR A 1 212 ? 27.053 44.650 64.565 1.00 8.39 212 TYR A CA 1
ATOM 1640 C C . TYR A 1 212 ? 27.311 43.212 65.010 1.00 9.41 212 TYR A C 1
ATOM 1641 O O . TYR A 1 212 ? 27.267 42.282 64.193 1.00 7.05 212 TYR A O 1
ATOM 1650 N N . LEU A 1 213 ? 27.605 43.040 66.305 1.00 8.81 213 LEU A N 1
ATOM 1651 C CA . LEU A 1 213 ? 27.587 41.705 66.924 1.00 9.68 213 LEU A CA 1
ATOM 1652 C C . LEU A 1 213 ? 28.538 40.734 66.240 1.00 9.61 213 LEU A C 1
ATOM 1653 O O . LEU A 1 213 ? 28.194 39.574 65.989 1.00 9.60 213 LEU A O 1
ATOM 1658 N N . LEU A 1 214 ? 29.745 41.213 65.982 1.00 9.44 214 LEU A N 1
ATOM 1659 C CA . LEU A 1 214 ? 30.866 40.339 65.657 1.00 10.29 214 LEU A CA 1
ATOM 1660 C C . LEU A 1 214 ? 30.919 39.231 66.727 1.00 10.39 214 LEU A C 1
ATOM 1661 O O . LEU A 1 214 ? 31.061 39.537 67.890 1.00 8.65 214 LEU A O 1
ATOM 1666 N N . PRO A 1 215 ? 30.838 37.948 66.327 1.00 10.84 215 PRO A N 1
ATOM 1667 C CA . PRO A 1 215 ? 30.945 36.889 67.317 1.00 13.86 215 PRO A CA 1
ATOM 1668 C C . PRO A 1 215 ? 32.277 36.934 68.064 1.00 14.56 215 PRO A C 1
ATOM 1669 O O . PRO A 1 215 ? 33.346 36.931 67.444 1.00 13.76 215 PRO A O 1
ATOM 1673 N N . ARG A 1 216 ? 32.193 36.970 69.391 1.00 14.67 216 ARG A N 1
ATOM 1674 C CA . ARG A 1 216 ? 33.354 37.177 70.226 1.00 16.28 216 ARG A CA 1
ATOM 1675 C C . ARG A 1 216 ? 34.287 35.962 70.248 1.00 17.06 216 ARG A C 1
ATOM 1676 O O . ARG A 1 216 ? 35.430 36.072 70.648 1.00 17.75 216 ARG A O 1
ATOM 1684 N N . SER A 1 217 ? 33.796 34.815 69.808 1.00 17.80 217 SER A N 1
ATOM 1685 C CA . SER A 1 217 ? 34.625 33.607 69.674 1.00 19.54 217 SER A CA 1
ATOM 1686 C C . SER A 1 217 ? 35.273 33.436 68.291 1.00 19.63 217 SER A C 1
ATOM 1687 O O . SER A 1 217 ? 36.063 32.518 68.085 1.00 20.86 217 SER A O 1
ATOM 1690 N N . LEU A 1 218 ? 35.001 34.358 67.365 1.00 17.77 218 LEU A N 1
ATOM 1691 C CA . LEU A 1 218 ? 35.602 34.305 66.040 1.00 16.72 218 LEU A CA 1
ATOM 1692 C C . LEU A 1 218 ? 37.117 34.455 66.104 1.00 17.57 218 LEU A C 1
ATOM 1693 O O . LEU A 1 218 ? 37.625 35.257 66.882 1.00 16.70 218 LEU A O 1
ATOM 1698 N N . ARG A 1 219 ? 37.824 33.759 65.221 1.00 16.81 219 ARG A N 1
ATOM 1699 C CA . ARG A 1 219 ? 39.258 33.988 65.013 1.00 19.27 219 ARG A CA 1
ATOM 1700 C C . ARG A 1 219 ? 39.660 33.512 63.607 1.00 20.77 219 ARG A C 1
ATOM 1701 O O . ARG A 1 219 ? 39.331 32.382 63.229 1.00 21.50 219 ARG A O 1
ATOM 1709 N N . PRO A 1 220 ? 40.446 34.318 62.861 1.00 20.74 220 PRO A N 1
ATOM 1710 C CA . PRO A 1 220 ? 40.975 35.653 63.156 1.00 21.00 220 PRO A CA 1
ATOM 1711 C C . PRO A 1 220 ? 39.821 36.656 63.279 1.00 21.25 220 PRO A C 1
ATOM 1712 O O . PRO A 1 220 ? 38.817 36.479 62.614 1.00 21.90 220 PRO A O 1
ATOM 1716 N N . LYS A 1 221 ? 39.951 37.654 64.146 1.00 20.01 221 LYS A N 1
ATOM 1717 C CA . LYS A 1 221 ? 38.970 38.746 64.230 1.00 21.19 221 LYS A CA 1
ATOM 1718 C C . LYS A 1 221 ? 39.418 39.871 63.282 1.00 20.13 221 LYS A C 1
ATOM 1719 O O . LYS A 1 221 ? 40.588 40.208 63.270 1.00 20.52 221 LYS A O 1
ATOM 1725 N N . PRO A 1 222 ? 38.502 40.435 62.479 1.00 18.01 222 PRO A N 1
ATOM 1726 C CA . PRO A 1 222 ? 38.925 41.602 61.697 1.00 17.34 222 PRO A CA 1
ATOM 1727 C C . PRO A 1 222 ? 39.333 42.762 62.616 1.00 17.13 222 PRO A C 1
ATOM 1728 O O . PRO A 1 222 ? 38.752 42.979 63.697 1.00 14.03 222 PRO A O 1
ATOM 1732 N N . LYS A 1 223 ? 40.441 43.394 62.267 1.00 16.40 223 LYS A N 1
ATOM 1733 C CA . LYS A 1 223 ? 40.945 44.514 63.023 1.00 18.93 223 LYS A CA 1
ATOM 1734 C C . LYS A 1 223 ? 39.911 45.632 63.065 1.00 17.89 223 LYS A C 1
ATOM 1735 O O . LYS A 1 223 ? 39.848 46.342 64.051 1.00 19.13 223 LYS A O 1
ATOM 1741 N N . SER A 1 224 ? 39.083 45.764 62.021 1.00 19.40 224 SER A N 1
ATOM 1742 C CA . SER A 1 224 ? 38.008 46.797 62.008 1.00 19.58 224 SER A CA 1
ATOM 1743 C C . SER A 1 224 ? 36.963 46.553 63.108 1.00 20.59 224 SER A C 1
ATOM 1744 O O . SER A 1 224 ? 36.297 47.487 63.572 1.00 21.99 224 SER A O 1
ATOM 1747 N N . GLY A 1 225 ? 36.853 45.309 63.569 1.00 17.86 225 GLY A N 1
ATOM 1748 C CA . GLY A 1 225 ? 35.787 44.947 64.486 1.00 14.45 225 GLY A CA 1
ATOM 1749 C C . GLY A 1 225 ? 34.415 44.822 63.806 1.00 13.09 225 GLY A C 1
ATOM 1750 O O . GLY A 1 225 ? 33.413 44.544 64.469 1.00 12.63 225 GLY A O 1
ATOM 1751 N N . ARG A 1 226 ? 34.362 44.957 62.484 1.00 12.11 226 ARG A N 1
ATOM 1752 C CA . ARG A 1 226 ? 33.091 44.863 61.760 1.00 13.03 226 ARG A CA 1
ATOM 1753 C C . ARG A 1 226 ? 32.738 43.404 61.557 1.00 10.85 226 ARG A C 1
ATOM 1754 O O . ARG A 1 226 ? 33.541 42.654 61.033 1.00 12.07 226 ARG A O 1
ATOM 1762 N N . ASN A 1 227 ? 31.511 43.042 61.902 1.00 8.71 227 ASN A N 1
ATOM 1763 C CA . ASN A 1 227 ? 30.922 41.764 61.522 1.00 7.82 227 ASN A CA 1
ATOM 1764 C C . ASN A 1 227 ? 30.552 41.771 60.038 1.00 9.06 227 ASN A C 1
ATOM 1765 O O . ASN A 1 227 ? 30.427 42.850 59.417 1.00 8.11 227 ASN A O 1
ATOM 1770 N N . GLU A 1 228 ? 30.477 40.575 59.445 1.00 8.86 228 GLU A N 1
ATOM 1771 C CA . GLU A 1 228 ? 29.992 40.423 58.093 1.00 10.34 228 GLU A CA 1
ATOM 1772 C C . GLU A 1 228 ? 29.264 39.089 57.939 1.00 9.35 228 GLU A C 1
ATOM 1773 O O . GLU A 1 228 ? 29.445 38.172 58.764 1.00 8.09 228 GLU A O 1
ATOM 1779 N N . PRO A 1 229 ? 28.466 38.968 56.864 1.00 9.54 229 PRO A N 1
ATOM 1780 C CA . PRO A 1 229 ? 27.666 37.759 56.744 1.00 10.71 229 PRO A CA 1
ATOM 1781 C C . PRO A 1 229 ? 28.521 36.492 56.569 1.00 10.45 229 PRO A C 1
ATOM 1782 O O . PRO A 1 229 ? 28.077 35.413 56.967 1.00 10.45 229 PRO A O 1
ATOM 1786 N N . ALA A 1 230 ? 29.747 36.596 56.056 1.00 10.07 230 ALA A N 1
ATOM 1787 C CA . ALA A 1 230 ? 30.604 35.393 55.990 1.00 10.93 230 ALA A CA 1
ATOM 1788 C C . ALA A 1 230 ? 30.954 34.815 57.359 1.00 11.80 230 ALA A C 1
ATOM 1789 O O . ALA A 1 230 ? 31.436 33.690 57.425 1.00 12.19 230 ALA A O 1
ATOM 1791 N N . PHE A 1 231 ? 30.729 35.556 58.446 1.00 9.19 231 PHE A N 1
ATOM 1792 C CA . PHE A 1 231 ? 31.047 35.010 59.759 1.00 9.67 231 PHE A CA 1
ATOM 1793 C C . PHE A 1 231 ? 29.869 34.261 60.379 1.00 9.50 231 PHE A C 1
ATOM 1794 O O . PHE A 1 231 ? 29.979 33.729 61.487 1.00 10.02 231 PHE A O 1
ATOM 1802 N N . LEU A 1 232 ? 28.762 34.175 59.660 1.00 8.03 232 LEU A N 1
ATOM 1803 C CA . LEU A 1 232 ? 27.602 33.447 60.175 1.00 8.96 232 LEU A CA 1
ATOM 1804 C C . LEU A 1 232 ? 27.828 31.957 60.590 1.00 10.19 232 LEU A C 1
ATOM 1805 O O . LEU A 1 232 ? 27.152 31.461 61.512 1.00 9.68 232 LEU A O 1
ATOM 1810 N N . PRO A 1 233 ? 28.782 31.247 59.936 1.00 10.44 233 PRO A N 1
ATOM 1811 C CA . PRO A 1 233 ? 29.043 29.866 60.371 1.00 10.79 233 PRO A CA 1
ATOM 1812 C C . PRO A 1 233 ? 29.480 29.757 61.851 1.00 10.40 233 PRO A C 1
ATOM 1813 O O . PRO A 1 233 ? 29.227 28.750 62.496 1.00 11.76 233 PRO A O 1
ATOM 1817 N N . GLU A 1 234 ? 30.089 30.791 62.401 1.00 12.13 234 GLU A N 1
ATOM 1818 C CA . GLU A 1 234 ? 30.446 30.749 63.810 1.00 11.53 234 GLU A CA 1
ATOM 1819 C C . GLU A 1 234 ? 29.200 30.824 64.693 1.00 12.33 234 GLU A C 1
ATOM 1820 O O . GLU A 1 234 ? 29.129 30.231 65.783 1.00 11.87 234 GLU A O 1
ATOM 1826 N N . VAL A 1 235 ? 28.201 31.563 64.227 1.00 11.41 235 VAL A N 1
ATOM 1827 C CA . VAL A 1 235 ? 26.912 31.574 64.900 1.00 10.49 235 VAL A CA 1
ATOM 1828 C C . VAL A 1 235 ? 26.245 30.191 64.785 1.00 11.10 235 VAL A C 1
ATOM 1829 O O . VAL A 1 235 ? 25.729 29.635 65.759 1.00 12.27 235 VAL A O 1
ATOM 1833 N N . LEU A 1 236 ? 26.249 29.649 63.581 1.00 10.64 236 LEU A N 1
ATOM 1834 C CA . LEU A 1 236 ? 25.706 28.312 63.356 1.00 10.93 236 LEU A CA 1
ATOM 1835 C C . LEU A 1 236 ? 26.371 27.332 64.308 1.00 9.88 236 LEU A C 1
ATOM 1836 O O . LEU A 1 236 ? 25.696 26.530 64.923 1.00 9.24 236 LEU A O 1
ATOM 1841 N N . ARG A 1 237 ? 27.702 27.393 64.420 1.00 9.35 237 ARG A N 1
ATOM 1842 C CA . ARG A 1 237 ? 28.399 26.404 65.252 1.00 10.99 237 ARG A CA 1
ATOM 1843 C C . ARG A 1 237 ? 27.802 26.425 66.658 1.00 11.74 237 ARG A C 1
ATOM 1844 O O . ARG A 1 237 ? 27.473 25.381 67.234 1.00 11.56 237 ARG A O 1
ATOM 1852 N N . GLU A 1 238 ? 27.698 27.625 67.211 1.00 10.97 238 GLU A N 1
ATOM 1853 C CA . GLU A 1 238 ? 27.317 27.804 68.597 1.00 12.37 238 GLU A CA 1
ATOM 1854 C C . GLU A 1 238 ? 25.847 27.443 68.805 1.00 12.42 238 GLU A C 1
ATOM 1855 O O . GLU A 1 238 ? 25.491 26.852 69.837 1.00 13.00 238 GLU A O 1
ATOM 1861 N N . VAL A 1 239 ? 24.998 27.773 67.831 1.00 10.50 239 VAL A N 1
ATOM 1862 C CA . VAL A 1 239 ? 23.574 27.476 67.958 1.00 10.61 239 VAL A CA 1
ATOM 1863 C C . VAL A 1 239 ? 23.323 25.970 67.857 1.00 10.90 239 VAL A C 1
ATOM 1864 O O . VAL A 1 239 ? 22.627 25.406 68.688 1.00 12.15 239 VAL A O 1
ATOM 1868 N N . ALA A 1 240 ? 23.976 25.325 66.905 1.00 9.29 240 ALA A N 1
ATOM 1869 C CA . ALA A 1 240 ? 23.915 23.868 66.771 1.00 11.66 240 ALA A CA 1
ATOM 1870 C C . ALA A 1 240 ? 24.319 23.142 68.059 1.00 11.31 240 ALA A C 1
ATOM 1871 O O . ALA A 1 240 ? 23.697 22.159 68.468 1.00 11.76 240 ALA A O 1
ATOM 1873 N N . LEU A 1 241 ? 25.380 23.626 68.687 1.00 10.26 241 LEU A N 1
ATOM 1874 C CA . LEU A 1 241 ? 25.952 22.968 69.839 1.00 10.96 241 LEU A CA 1
ATOM 1875 C C . LEU A 1 241 ? 24.903 22.993 70.950 1.00 10.97 241 LEU A C 1
ATOM 1876 O O . LEU A 1 241 ? 24.655 21.983 71.603 1.00 9.91 241 LEU A O 1
ATOM 1881 N N . HIS A 1 242 ? 24.286 24.149 71.178 1.00 9.66 242 HIS A N 1
ATOM 1882 C CA . HIS A 1 242 ? 23.374 24.231 72.309 1.00 10.82 242 HIS A CA 1
ATOM 1883 C C . HIS A 1 242 ? 22.013 23.661 71.998 1.00 9.71 242 HIS A C 1
ATOM 1884 O O . HIS A 1 242 ? 21.259 23.367 72.905 1.00 10.28 242 HIS A O 1
ATOM 1891 N N . ARG A 1 243 ? 21.746 23.395 70.721 1.00 10.15 243 ARG A N 1
ATOM 1892 C CA . ARG A 1 243 ? 20.571 22.593 70.341 1.00 10.87 243 ARG A CA 1
ATOM 1893 C C . ARG A 1 243 ? 20.797 21.094 70.306 1.00 11.80 243 ARG A C 1
ATOM 1894 O O . ARG A 1 243 ? 19.855 20.331 70.056 1.00 9.62 243 ARG A O 1
ATOM 1902 N N . GLY A 1 244 ? 22.054 20.676 70.487 1.00 11.90 244 GLY A N 1
ATOM 1903 C CA . GLY A 1 244 ? 22.403 19.274 70.494 1.00 8.75 244 GLY A CA 1
ATOM 1904 C C . GLY A 1 244 ? 22.162 18.688 69.116 1.00 11.48 244 GLY A C 1
ATOM 1905 O O . GLY A 1 244 ? 21.782 17.529 68.984 1.00 10.31 244 GLY A O 1
ATOM 1906 N N . GLU A 1 245 ? 22.439 19.449 68.070 1.00 11.15 245 GLU A N 1
ATOM 1907 C CA . GLU A 1 245 ? 22.309 18.875 66.742 1.00 13.13 245 GLU A CA 1
ATOM 1908 C C . GLU A 1 245 ? 23.514 19.198 65.874 1.00 13.11 245 GLU A C 1
ATOM 1909 O O . GLU A 1 245 ? 24.273 20.131 66.181 1.00 12.16 245 GLU A O 1
ATOM 1915 N N . SER A 1 246 ? 23.724 18.409 64.821 1.00 11.58 246 SER A N 1
ATOM 1916 C CA . SER A 1 246 ? 24.834 18.667 63.937 1.00 11.47 246 SER A CA 1
ATOM 1917 C C . SER A 1 246 ? 24.657 20.027 63.261 1.00 13.38 246 SER A C 1
ATOM 1918 O O . SER A 1 246 ? 23.520 20.487 63.029 1.00 12.37 246 SER A O 1
ATOM 1921 N N . ALA A 1 247 ? 25.782 20.645 62.918 1.00 12.02 247 ALA A N 1
ATOM 1922 C CA . ALA A 1 247 ? 25.786 21.883 62.197 1.00 12.65 247 ALA A CA 1
ATOM 1923 C C . ALA A 1 247 ? 25.007 21.723 60.886 1.00 13.11 247 ALA A C 1
ATOM 1924 O O . ALA A 1 247 ? 24.221 22.602 60.520 1.00 10.56 247 ALA A O 1
ATOM 1926 N N . GLU A 1 248 ? 25.174 20.579 60.214 1.00 12.50 248 GLU A N 1
ATOM 1927 C CA . GLU A 1 248 ? 24.501 20.351 58.923 1.00 13.97 248 GLU A CA 1
ATOM 1928 C C . GLU A 1 248 ? 22.992 20.397 59.092 1.00 13.84 248 GLU A C 1
ATOM 1929 O O . GLU A 1 248 ? 22.273 20.902 58.226 1.00 15.13 248 GLU A O 1
ATOM 1935 N N . HIS A 1 249 ? 22.507 19.865 60.212 1.00 13.68 249 HIS A N 1
ATOM 1936 C CA . HIS A 1 249 ? 21.072 19.774 60.422 1.00 13.71 249 HIS A CA 1
ATOM 1937 C C . HIS A 1 249 ? 20.503 21.148 60.789 1.00 12.31 249 HIS A C 1
ATOM 1938 O O . HIS A 1 249 ? 19.467 21.535 60.270 1.00 12.24 249 HIS A O 1
ATOM 1945 N N . THR A 1 250 ? 21.172 21.875 61.681 1.00 11.11 250 THR A N 1
ATOM 1946 C CA . THR A 1 250 ? 20.774 23.252 62.001 1.00 11.30 250 THR A CA 1
ATOM 1947 C C . THR A 1 250 ? 20.785 24.147 60.764 1.00 11.45 250 THR A C 1
ATOM 1948 O O . THR A 1 250 ? 19.805 24.869 60.503 1.00 11.11 250 THR A O 1
ATOM 1952 N N . ALA A 1 251 ? 21.874 24.090 59.989 1.00 10.54 251 ALA A N 1
ATOM 1953 C CA . ALA A 1 251 ? 21.931 24.828 58.734 1.00 11.10 251 ALA A CA 1
ATOM 1954 C C . ALA A 1 251 ? 20.746 24.508 57.832 1.00 12.71 251 ALA A C 1
ATOM 1955 O O . ALA A 1 251 ? 20.139 25.440 57.231 1.00 13.01 251 ALA A O 1
ATOM 1957 N N . ALA A 1 252 ? 20.431 23.209 57.696 1.00 11.38 252 ALA A N 1
ATOM 1958 C CA . ALA A 1 252 ? 19.362 22.781 56.784 1.00 11.35 252 ALA A CA 1
ATOM 1959 C C . ALA A 1 252 ? 18.010 23.308 57.199 1.00 10.05 252 ALA A C 1
ATOM 1960 O O . ALA A 1 252 ? 17.280 23.859 56.370 1.00 11.05 252 ALA A O 1
ATOM 1962 N N . HIS A 1 253 ? 17.675 23.156 58.471 1.00 7.68 253 HIS A N 1
ATOM 1963 C CA . HIS A 1 253 ? 16.347 23.598 58.927 1.00 10.30 253 HIS A CA 1
ATOM 1964 C C . HIS A 1 253 ? 16.133 2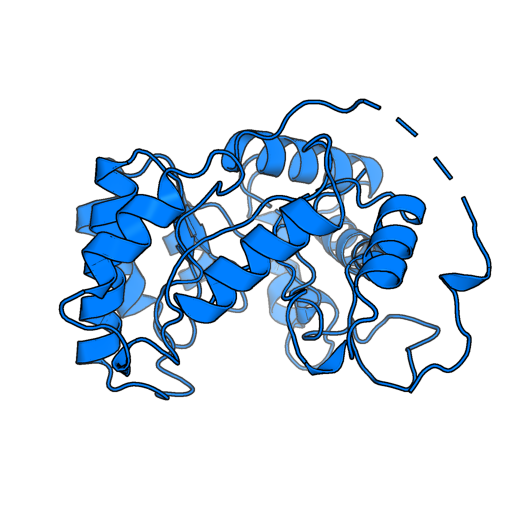5.122 59.065 1.00 9.79 253 HIS A C 1
ATOM 1965 O O . HIS A 1 253 ? 15.043 25.619 58.780 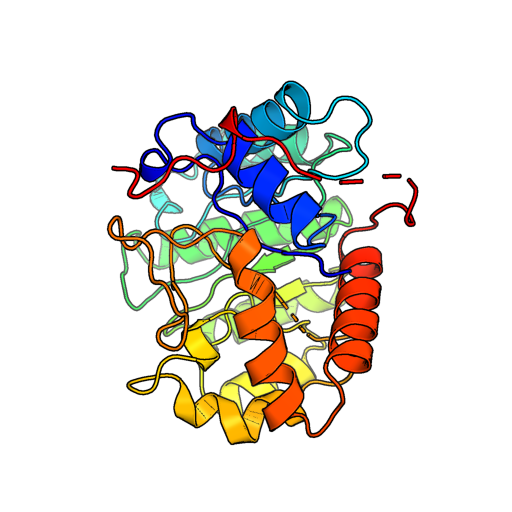1.00 10.64 253 HIS A O 1
ATOM 1972 N N . THR A 1 254 ? 17.173 25.860 59.473 1.00 8.54 254 THR A N 1
ATOM 1973 C CA . THR A 1 254 ? 17.067 27.324 59.494 1.00 8.36 254 THR A CA 1
ATOM 1974 C C . THR A 1 254 ? 16.934 27.863 58.067 1.00 9.11 254 THR A C 1
ATOM 1975 O O . THR A 1 254 ? 16.182 28.822 57.813 1.00 8.59 254 THR A O 1
ATOM 1979 N N . THR A 1 255 ? 17.680 27.271 57.136 1.00 7.90 255 THR A N 1
ATOM 1980 C CA . THR A 1 255 ? 17.615 27.708 55.739 1.00 10.68 255 THR A CA 1
ATOM 1981 C C . THR A 1 255 ? 16.203 27.424 55.162 1.00 10.74 255 THR A C 1
ATOM 1982 O O . THR A 1 255 ? 15.619 28.272 54.475 1.00 10.14 255 THR A O 1
ATOM 1986 N N . ALA A 1 256 ? 15.608 26.297 55.535 1.00 10.27 256 ALA A N 1
ATOM 1987 C CA . ALA A 1 256 ? 14.301 25.938 54.969 1.00 12.19 256 ALA A CA 1
ATOM 1988 C C . ALA A 1 256 ? 13.255 26.846 55.583 1.00 12.70 256 ALA A C 1
ATOM 1989 O O . ALA A 1 256 ? 12.335 27.310 54.889 1.00 12.59 256 ALA A O 1
ATOM 1991 N N . THR A 1 257 ? 13.415 27.120 56.881 1.00 11.44 257 THR A N 1
ATOM 1992 C CA . THR A 1 257 ? 12.553 28.077 57.567 1.00 11.59 257 THR A CA 1
ATOM 1993 C C . THR A 1 257 ? 12.610 29.475 56.913 1.00 12.16 257 THR A C 1
ATOM 1994 O O . THR A 1 257 ? 11.571 30.083 56.632 1.00 12.65 257 THR A O 1
ATOM 1998 N N . ALA A 1 258 ? 13.821 29.988 56.679 1.00 12.38 258 ALA A N 1
ATOM 1999 C CA . ALA A 1 258 ? 13.993 31.321 56.090 1.00 11.18 258 ALA A CA 1
ATOM 2000 C C . ALA A 1 258 ? 13.416 31.361 54.668 1.00 11.30 258 ALA A C 1
ATOM 2001 O O . ALA A 1 258 ? 12.831 32.361 54.256 1.00 10.58 258 ALA A O 1
ATOM 2003 N N . ARG A 1 259 ? 13.602 30.290 53.903 1.00 11.31 259 ARG A N 1
ATOM 2004 C CA . ARG A 1 259 ? 13.094 30.303 52.523 1.00 13.10 259 ARG A CA 1
ATOM 2005 C C . ARG A 1 259 ? 11.581 30.430 52.510 1.00 13.02 259 ARG A C 1
ATOM 2006 O O . ARG A 1 259 ? 11.006 31.114 51.659 1.00 14.19 259 ARG A O 1
ATOM 2014 N N . ASP A 1 260 ? 10.951 29.645 53.358 1.00 12.07 260 ASP A N 1
ATOM 2015 C CA . ASP A 1 260 ? 9.537 29.706 53.543 1.00 15.39 260 ASP A CA 1
ATOM 2016 C C . ASP A 1 260 ? 9.065 31.063 54.101 1.00 14.87 260 ASP A C 1
ATOM 2017 O O . ASP A 1 260 ? 8.137 31.669 53.541 1.00 13.83 260 ASP A O 1
ATOM 2022 N N . PHE A 1 261 ? 9.718 31.559 55.148 1.00 12.18 261 PHE A N 1
ATOM 2023 C CA . PHE A 1 261 ? 9.279 32.792 55.791 1.00 13.59 261 PHE A CA 1
ATOM 2024 C C . PHE A 1 261 ? 9.327 33.966 54.812 1.00 12.64 261 PHE A C 1
ATOM 2025 O O . PHE A 1 261 ? 8.404 34.762 54.756 1.00 12.04 261 PHE A O 1
ATOM 2033 N N . PHE A 1 262 ? 10.403 34.071 54.046 1.00 12.56 262 PHE A N 1
ATOM 2034 C CA . PHE A 1 262 ? 10.553 35.191 53.121 1.00 13.47 262 PHE A CA 1
ATOM 2035 C C . PHE A 1 262 ? 10.131 34.857 51.672 1.00 15.34 262 PHE A C 1
ATOM 2036 O O . PHE A 1 262 ? 10.318 35.668 50.769 1.00 14.29 262 PHE A O 1
ATOM 2044 N N . GLN A 1 263 ? 9.665 33.635 51.437 1.00 17.52 263 GLN A N 1
ATOM 2045 C CA . GLN A 1 263 ? 9.353 33.194 50.057 1.00 19.69 263 GLN A CA 1
ATOM 2046 C C . GLN A 1 263 ? 10.513 33.309 49.077 1.00 20.11 263 GLN A C 1
ATOM 2047 O O . GLN A 1 263 ? 10.370 33.870 47.973 1.00 19.22 263 GLN A O 1
ATOM 2053 N N . LEU A 1 264 ? 11.652 32.731 49.446 1.00 19.40 264 LEU A N 1
ATOM 2054 C CA . LEU A 1 264 ? 12.830 32.761 48.585 1.00 20.04 264 LEU A CA 1
ATOM 2055 C C . LEU A 1 264 ? 12.888 31.591 47.624 1.00 22.96 264 LEU A C 1
ATOM 2056 O O . LEU A 1 264 ? 12.394 30.509 47.940 1.00 20.77 264 LEU A O 1
ATOM 2061 N N . PRO A 1 265 ? 13.545 31.790 46.460 1.00 26.24 265 PRO A N 1
ATOM 2062 C CA . PRO A 1 265 ? 13.627 30.682 45.479 1.00 28.72 265 PRO A CA 1
ATOM 2063 C C . PRO A 1 265 ? 14.643 29.623 45.905 1.00 32.51 265 PRO A C 1
ATOM 2064 O O . PRO A 1 265 ? 15.640 29.948 46.580 1.00 31.93 265 PRO A O 1
ATOM 2068 N N . ALA A 1 266 ? 14.390 28.378 45.496 1.00 35.66 266 ALA A N 1
ATOM 2069 C CA . ALA A 1 266 ? 15.289 27.242 45.729 1.00 40.38 266 ALA A CA 1
ATOM 2070 C C . ALA A 1 266 ? 16.701 27.485 45.185 1.00 42.90 266 ALA A C 1
ATOM 2071 O O . ALA A 1 266 ? 16.906 28.358 44.335 1.00 42.54 266 ALA A O 1
ATOM 2073 N N . GLU A 1 267 ? 17.654 26.672 45.647 1.00 47.57 267 GLU A N 1
ATOM 2074 C CA . GLU A 1 267 ? 19.057 26.757 45.210 1.00 51.30 267 GLU A CA 1
ATOM 2075 C C . GLU A 1 267 ? 19.218 26.635 43.681 1.00 53.91 267 GLU A C 1
ATOM 2076 O O . GLU A 1 267 ? 18.370 26.039 43.007 1.00 55.21 267 GLU A O 1
ATOM 2078 N N . ASN A 1 268 ? 20.324 27.172 43.157 1.00 56.08 268 ASN A N 1
ATOM 2079 C CA . ASN A 1 268 ? 20.538 27.383 41.707 1.00 57.62 268 ASN A CA 1
ATOM 2080 C C . ASN A 1 268 ? 19.439 28.182 41.001 1.00 57.70 268 ASN A C 1
ATOM 2081 O O . ASN A 1 268 ? 19.715 29.194 40.354 1.00 57.90 268 ASN A O 1
ATOM 2086 N N . HIS A 1 277 ? 36.533 31.505 44.631 1.00 66.97 277 HIS A N 1
ATOM 2087 C CA . HIS A 1 277 ? 37.519 32.284 45.375 1.00 66.94 277 HIS A CA 1
ATOM 2088 C C . HIS A 1 277 ? 38.153 33.349 44.465 1.00 65.98 277 HIS A C 1
ATOM 2089 O O . HIS A 1 277 ? 38.627 33.019 43.371 1.00 66.11 277 HIS A O 1
ATOM 2096 N N . HIS A 1 278 ? 38.119 34.619 44.895 1.00 64.33 278 HIS A N 1
ATOM 2097 C CA . HIS A 1 278 ? 38.807 35.720 44.186 1.00 62.75 278 HIS A CA 1
ATOM 2098 C C . HIS A 1 278 ? 39.607 36.599 45.147 1.00 60.76 278 HIS A C 1
ATOM 2099 O O . HIS A 1 278 ? 39.157 36.883 46.259 1.00 60.78 278 HIS A O 1
ATOM 2106 N N . HIS A 1 279 ? 40.766 37.071 44.697 1.00 58.14 279 HIS A N 1
ATOM 2107 C CA . HIS A 1 279 ? 41.734 37.728 45.589 1.00 55.41 279 HIS A CA 1
ATOM 2108 C C . HIS A 1 279 ? 41.345 39.169 45.949 1.00 52.40 279 HIS A C 1
ATOM 2109 O O . HIS A 1 279 ? 41.630 39.633 47.059 1.00 51.83 279 HIS A O 1
ATOM 2116 N N . TRP A 1 280 ? 40.720 39.877 45.003 1.00 47.84 280 TRP A N 1
ATOM 2117 C CA . TRP A 1 280 ? 40.326 41.282 45.203 1.00 42.86 280 TRP A CA 1
ATOM 2118 C C . TRP A 1 280 ? 39.328 41.410 46.353 1.00 39.89 280 TRP A C 1
ATOM 2119 O O . TRP A 1 280 ? 39.258 42.452 47.018 1.00 37.53 280 TRP A O 1
ATOM 2130 N N . SER A 1 281 ? 38.538 40.357 46.559 1.00 36.60 281 SER A N 1
ATOM 2131 C CA . SER A 1 281 ? 37.470 40.395 47.558 1.00 34.85 281 SER A CA 1
ATOM 2132 C C . SER A 1 281 ? 37.908 39.861 48.941 1.00 33.86 281 SER A C 1
ATOM 2133 O O . SER A 1 281 ? 37.107 39.807 49.854 1.00 31.34 281 SER A O 1
ATOM 2136 N N . HIS A 1 282 ? 39.196 39.533 49.097 1.00 33.44 282 HIS A N 1
ATOM 2137 C CA . HIS A 1 282 ? 39.761 39.155 50.408 1.00 34.09 282 HIS A CA 1
ATOM 2138 C C . HIS A 1 282 ? 40.921 40.079 50.843 1.00 33.94 282 HIS A C 1
ATOM 2139 O O . HIS A 1 282 ? 42.009 39.587 51.143 1.00 33.48 282 HIS A O 1
ATOM 2146 N N . PRO A 1 283 ? 40.703 41.409 50.867 1.00 34.10 283 PRO A N 1
ATOM 2147 C CA . PRO A 1 283 ? 41.809 42.272 51.325 1.00 34.66 283 PRO A CA 1
ATOM 2148 C C . PRO A 1 283 ? 42.200 41.906 52.753 1.00 34.82 283 PRO A C 1
ATOM 2149 O O . PRO A 1 283 ? 41.332 41.600 53.567 1.00 33.44 283 PRO A O 1
ATOM 2153 N N . GLN A 1 284 ? 43.503 41.869 53.023 1.00 34.55 284 GLN A N 1
ATOM 2154 C CA . GLN A 1 284 ? 43.989 41.483 54.344 1.00 34.39 284 GLN A CA 1
ATOM 2155 C C . GLN A 1 284 ? 44.070 42.729 55.204 1.00 34.04 284 GLN A C 1
ATOM 2156 O O . GLN A 1 284 ? 44.437 43.817 54.712 1.00 32.39 284 GLN A O 1
ATOM 2162 N N . PHE A 1 285 ? 43.771 42.561 56.493 1.00 32.72 285 PHE A N 1
ATOM 2163 C CA . PHE A 1 285 ? 43.909 43.647 57.463 1.00 32.33 285 PHE A CA 1
ATOM 2164 C C . PHE A 1 285 ? 43.345 44.984 56.951 1.00 33.09 285 PHE A C 1
ATOM 2165 O O . PHE A 1 285 ? 43.920 46.055 57.165 1.00 33.49 285 PHE A O 1
ATOM 2173 N N . GLU A 1 286 ? 42.203 44.880 56.286 1.00 34.16 286 GLU A N 1
ATOM 2174 C CA . GLU A 1 286 ? 41.360 45.990 55.856 1.00 36.09 286 GLU A CA 1
ATOM 2175 C C . GLU A 1 286 ? 41.054 47.022 56.974 1.00 36.30 286 GLU A C 1
ATOM 2176 O O . GLU A 1 286 ? 40.701 46.652 58.110 1.00 35.16 286 GLU A O 1
ATOM 2182 N N . LYS A 1 287 ? 41.173 48.314 56.647 1.00 37.37 287 LYS A N 1
ATOM 2183 C CA . LYS A 1 287 ? 40.505 49.368 57.440 1.00 38.70 287 LYS A CA 1
ATOM 2184 C C . LYS A 1 287 ? 38.994 49.082 57.496 1.00 39.68 287 LYS A C 1
ATOM 2185 O O . LYS A 1 287 ? 38.331 49.418 58.488 1.00 40.16 287 LYS A O 1
#